Protein 3MSE (pdb70)

Sequence (168 aa):
ISPNNVLNNMKSSYMKHSNIRNIIINIMAHEELSVINNHIKYINELFYKLDTNHNGSLSHRREIYTVLASSVGIKKWDINRILQQALDINDDRGNITYTEFMAGCYRRWKNITFLKAAFNKIDKDEDGYISKSDIVSLVHDKVLDNNDIDNFFLSVHSIINKISFQEFKDYMLSTF

Radius of gyration: 22.59 Å; Cα contacts (8 Å, |Δi|>4): 128; chains: 1; bounding box: 61×28×43 Å

Foldseek 3Di:
DDVVVVVVVVLLVPDAPLLVLLVVLLVVVVVVVVVLLVVLVVVQVQLPVVPPQWHALVSQVVVCVVVDDDPVRSVVLSPQLPVVVPRIGHSVSSCVSRDDCPPPDSLVSSVCVLPVVNPQKRALVSSCVSCVVPPDDDVSSVVVQCQLVVCVSIHGSVSSVSSSVVSD

B-factor: mean 45.35, std 10.16, range [26.78, 84.87]

Nearest PDB structures (foldseek):
  3mse-assembly1_B-2  TM=1.006E+00  e=2.020E-26  Plasmodium falciparum
  3pm8-assembly1_B  TM=4.708E-01  e=1.961E-06  Plasmodium falciparum K1
  6hcs-assembly2_C  TM=4.393E-01  e=2.735E-06  Homo sapiens
  1iwq-assembly1_A  TM=4.359E-01  e=8.764E-06  Homo sapiens
  3u0k-assembly1_A  TM=4.246E-01  e=2.128E-05  Entacmaea quadricolor

Solvent-accessible surface area: 11244 Å² total; per-residue (Å²): 160,55,100,90,62,72,91,88,111,117,55,87,134,148,55,56,95,4,10,17,22,0,38,84,27,22,48,112,35,102,56,58,43,72,86,101,48,112,151,10,62,91,54,20,135,119,6,6,91,91,116,88,46,21,0,33,50,146,4,1,71,72,48,38,50,92,111,51,63,123,132,169,61,1,63,188,65,5,108,68,18,4,135,82,112,120,36,70,0,47,79,95,21,8,28,52,56,54,25,189,124,157,102,125,108,85,20,78,33,0,2,77,123,4,4,132,118,155,86,36,107,0,23,62,76,7,0,67,26,34,7,147,94,89,155,35,82,76,102,49,4,60,80,7,3,123,45,5,75,84,128,127,76,87,0,28,39,104,67,2,65,62,21,0,95,63,12,145

Structure (mmCIF, N/CA/C/O backbone):
data_3MSE
#
_entry.id   3MSE
#
_cell.length_a   101.757
_cell.length_b   101.757
_cell.length_c   44.895
_cell.angle_alpha   90.000
_cell.angle_beta   90.000
_cell.angle_gamma   120.000
#
_symmetry.space_group_name_H-M   'P 31 2 1'
#
loop_
_entity.id
_entity.type
_entity.pdbx_description
1 polymer 'Calcium-dependent protein kinase, putative'
2 non-polymer 'CALCIUM ION'
3 non-polymer 'SULFATE ION'
4 water water
#
loop_
_atom_site.group_PDB
_atom_site.id
_atom_site.type_symbol
_atom_site.label_atom_id
_atom_site.label_alt_id
_atom_site.label_comp_id
_atom_site.label_asym_id
_atom_site.label_entity_id
_atom_site.label_seq_id
_atom_site.pdbx_PDB_ins_code
_atom_site.Cartn_x
_atom_site.Cartn_y
_atom_site.Cartn_z
_atom_site.occupancy
_atom_site.B_iso_or_equiv
_atom_site.auth_seq_id
_atom_site.auth_comp_id
_atom_site.auth_asym_id
_atom_site.auth_atom_id
_atom_site.pdbx_PDB_model_num
ATOM 1 N N . ILE A 1 2 ? -23.113 -55.125 -17.063 1.00 49.21 1 ILE B N 1
ATOM 2 C CA . ILE A 1 2 ? -22.544 -53.961 -16.311 1.00 49.06 1 ILE B CA 1
ATOM 3 C C . ILE A 1 2 ? -22.699 -52.660 -17.090 1.00 48.99 1 ILE B C 1
ATOM 4 O O . ILE A 1 2 ? -22.369 -52.604 -18.274 1.00 49.17 1 ILE B O 1
ATOM 9 N N . SER A 1 3 ? -23.164 -51.611 -16.413 1.00 48.69 2 SER B N 1
ATOM 10 C CA . SER A 1 3 ? -23.372 -50.313 -17.051 1.00 48.06 2 SER B CA 1
ATOM 11 C C . SER A 1 3 ? -22.064 -49.720 -17.558 1.00 47.66 2 SER B C 1
ATOM 12 O O . SER A 1 3 ? -21.031 -49.798 -16.872 1.00 47.72 2 SER B O 1
ATOM 15 N N . PRO A 1 4 ? -22.104 -49.107 -18.759 1.00 46.59 3 PRO B N 1
ATOM 16 C CA . PRO A 1 4 ? -20.900 -48.585 -19.379 1.00 45.15 3 PRO B CA 1
ATOM 17 C C . PRO A 1 4 ? -20.186 -47.524 -18.543 1.00 43.99 3 PRO B C 1
ATOM 18 O O . PRO A 1 4 ? -18.964 -47.372 -18.652 1.00 44.37 3 PRO B O 1
ATOM 22 N N A ASN A 1 5 ? -20.935 -46.779 -17.728 0.50 43.06 4 ASN B N 1
ATOM 23 N N B ASN A 1 5 ? -20.925 -46.797 -17.724 0.50 42.97 4 ASN B N 1
ATOM 24 C CA A ASN A 1 5 ? -20.328 -45.745 -16.881 0.50 42.14 4 ASN B CA 1
ATOM 25 C CA B ASN A 1 5 ? -20.301 -45.755 -16.932 0.50 41.94 4 ASN B CA 1
ATOM 26 C C A ASN A 1 5 ? -19.401 -46.333 -15.811 0.50 40.99 4 ASN B C 1
ATOM 27 C C B ASN A 1 5 ? -19.450 -46.290 -15.760 0.50 40.89 4 ASN B C 1
ATOM 28 O O A ASN A 1 5 ? -18.348 -45.768 -15.519 0.50 40.70 4 ASN B O 1
ATOM 29 O O B ASN A 1 5 ? -18.479 -45.652 -15.363 0.50 40.65 4 ASN B O 1
ATOM 38 N N . VAL A 1 6 ? -19.785 -47.483 -15.262 1.00 39.97 5 VAL B N 1
ATOM 39 C CA . VAL A 1 6 ? -18.949 -48.192 -14.278 1.00 38.99 5 VAL B CA 1
ATOM 40 C C . VAL A 1 6 ? -17.690 -48.749 -14.957 1.00 37.97 5 VAL B C 1
ATOM 41 O O . VAL A 1 6 ? -16.576 -48.642 -14.423 1.00 37.27 5 VAL B O 1
ATOM 45 N N . LEU A 1 7 ? -17.868 -49.290 -16.163 1.00 36.58 6 LEU B N 1
ATOM 46 C CA . LEU A 1 7 ? -16.739 -49.786 -16.956 1.00 35.78 6 LEU B CA 1
ATOM 47 C C . LEU A 1 7 ? -15.751 -48.697 -17.309 1.00 35.09 6 LEU B C 1
ATOM 48 O O . LEU A 1 7 ? -14.533 -48.878 -17.158 1.00 35.41 6 LEU B O 1
ATOM 53 N N . ASN A 1 8 ? -16.274 -47.556 -17.746 1.00 34.65 7 ASN B N 1
ATOM 54 C CA . ASN A 1 8 ? -15.451 -46.393 -18.054 1.00 34.52 7 ASN B CA 1
ATOM 55 C C . ASN A 1 8 ? -14.762 -45.817 -16.808 1.00 33.76 7 ASN B C 1
ATOM 56 O O . ASN A 1 8 ? -13.642 -45.298 -16.887 1.00 33.43 7 ASN B O 1
ATOM 61 N N . ASN A 1 9 ? -15.449 -45.885 -15.669 1.00 32.91 8 ASN B N 1
ATOM 62 C CA . ASN A 1 9 ? -14.852 -45.441 -14.396 1.00 32.94 8 ASN B CA 1
ATOM 63 C C . ASN A 1 9 ? -13.634 -46.313 -14.089 1.00 31.34 8 ASN B C 1
ATOM 64 O O . ASN A 1 9 ? -12.575 -45.803 -13.817 1.00 30.67 8 ASN B O 1
ATOM 69 N N . MET A 1 10 ? -13.788 -47.626 -14.184 1.00 31.30 9 MET B N 1
ATOM 70 C CA . MET A 1 10 ? -12.655 -48.542 -13.973 1.00 32.00 9 MET B CA 1
ATOM 71 C C . MET A 1 10 ? -11.476 -48.252 -14.907 1.00 32.23 9 MET B C 1
ATOM 72 O O . MET A 1 10 ? -10.311 -48.249 -14.482 1.00 31.75 9 MET B O 1
ATOM 77 N N . LYS A 1 11 ? -11.783 -48.011 -16.183 1.00 32.61 10 LYS B N 1
ATOM 78 C CA . LYS A 1 11 ? -10.735 -47.738 -17.178 1.00 33.04 10 LYS B CA 1
ATOM 79 C C . LYS A 1 11 ? -10.006 -46.449 -16.918 1.00 32.77 10 LYS B C 1
ATOM 80 O O . LYS A 1 11 ? -8.821 -46.328 -17.220 1.00 33.74 10 LYS B O 1
ATOM 86 N N A SER A 1 12 ? -10.700 -45.462 -16.374 0.50 32.78 11 SER B N 1
ATOM 87 N N B SER A 1 12 ? -10.703 -45.466 -16.362 0.50 32.72 11 SER B N 1
ATOM 88 C CA A SER A 1 12 ? -10.018 -44.238 -15.994 0.50 33.35 11 SER B CA 1
ATOM 89 C CA B SER A 1 12 ? -10.048 -44.222 -15.978 0.50 33.21 11 SER B CA 1
ATOM 90 C C A SER A 1 12 ? -9.205 -44.441 -14.698 0.50 32.99 11 SER B C 1
ATOM 91 C C B SER A 1 12 ? -9.217 -44.431 -14.696 0.50 32.92 11 SER B C 1
ATOM 92 O O A SER A 1 12 ? -8.090 -43.940 -14.567 0.50 32.77 11 SER B O 1
ATOM 93 O O B SER A 1 12 ? -8.105 -43.922 -14.571 0.50 32.72 11 SER B O 1
ATOM 98 N N . TYR A 1 13 ? -9.763 -45.203 -13.759 1.00 32.93 12 TYR B N 1
ATOM 99 C CA . TYR A 1 13 ? -9.090 -45.487 -12.477 1.00 32.30 12 TYR B CA 1
ATOM 100 C C . TYR A 1 13 ? -7.742 -46.175 -12.691 1.00 31.97 12 TYR B C 1
ATOM 101 O O . TYR A 1 13 ? -6.741 -45.810 -12.063 1.00 31.64 12 TYR B O 1
ATOM 110 N N . MET A 1 14 ? -7.715 -47.146 -13.611 1.00 32.09 13 MET B N 1
ATOM 111 C CA . MET A 1 14 ? -6.510 -47.941 -13.884 1.00 31.54 13 MET B CA 1
ATOM 112 C C . MET A 1 14 ? -5.324 -47.099 -14.362 1.00 31.95 13 MET B C 1
ATOM 113 O O . MET A 1 14 ? -4.192 -47.533 -14.260 1.00 32.95 13 MET B O 1
ATOM 118 N N . LYS A 1 15 ? -5.583 -45.896 -14.873 1.00 31.83 14 LYS B N 1
ATOM 119 C CA . LYS A 1 15 ? -4.524 -45.050 -15.420 1.00 32.48 14 LYS B CA 1
ATOM 120 C C . LYS A 1 15 ? -3.826 -44.184 -14.365 1.00 32.44 14 LYS B C 1
ATOM 121 O O . LYS A 1 15 ? -2.798 -43.586 -14.635 1.00 32.25 14 LYS B O 1
ATOM 127 N N . HIS A 1 16 ? -4.375 -44.121 -13.157 1.00 32.68 15 HIS B N 1
ATOM 128 C CA . HIS A 1 16 ? -3.799 -43.247 -12.151 1.00 33.40 15 HIS B CA 1
ATOM 129 C C . HIS A 1 16 ? -2.812 -43.973 -11.238 1.00 33.74 15 HIS B C 1
ATOM 130 O O . HIS A 1 16 ? -2.727 -45.215 -11.258 1.00 34.20 15 HIS B O 1
ATOM 137 N N . SER A 1 17 ? -2.041 -43.208 -10.474 1.00 33.75 16 SER B N 1
ATOM 138 C CA . SER A 1 17 ? -1.017 -43.780 -9.601 1.00 33.79 16 SER B CA 1
ATOM 139 C C . SER A 1 17 ? -1.628 -44.499 -8.404 1.00 33.91 16 SER B C 1
ATOM 140 O O . SER A 1 17 ? -2.786 -44.266 -8.045 1.00 32.91 16 SER B O 1
ATOM 143 N N . ASN A 1 18 ? -0.841 -45.374 -7.789 1.00 34.12 17 ASN B N 1
ATOM 144 C CA . ASN A 1 18 ? -1.279 -46.056 -6.604 1.00 34.87 17 ASN B CA 1
ATOM 145 C C . ASN A 1 18 ? -1.606 -45.077 -5.476 1.00 34.25 17 ASN B C 1
ATOM 146 O O . ASN A 1 18 ? -2.627 -45.224 -4.810 1.00 34.03 17 ASN B O 1
ATOM 151 N N . ILE A 1 19 ? -0.788 -44.037 -5.329 1.00 33.72 18 ILE B N 1
ATOM 152 C CA . ILE A 1 19 ? -1.020 -43.006 -4.294 1.00 33.64 18 ILE B CA 1
ATOM 153 C C . ILE A 1 19 ? -2.306 -42.196 -4.512 1.00 33.44 18 ILE B C 1
ATOM 154 O O . ILE A 1 19 ? -3.080 -41.968 -3.565 1.00 33.51 18 ILE B O 1
ATOM 159 N N . ARG A 1 20 ? -2.559 -41.784 -5.753 1.00 33.07 19 ARG B N 1
ATOM 160 C CA . ARG A 1 20 ? -3.845 -41.148 -6.098 1.00 32.28 19 ARG B CA 1
ATOM 161 C C . ARG A 1 20 ? -5.002 -42.040 -5.691 1.00 31.02 19 ARG B C 1
ATOM 162 O O . ARG A 1 20 ? -5.976 -41.588 -5.082 1.00 31.40 19 ARG B O 1
ATOM 170 N N . ASN A 1 21 ? -4.896 -43.316 -6.030 1.00 30.23 20 ASN B N 1
ATOM 171 C CA . ASN A 1 21 ? -5.981 -44.237 -5.762 1.00 30.53 20 ASN B CA 1
ATOM 172 C C . ASN A 1 21 ? -6.106 -44.589 -4.268 1.00 30.83 20 ASN B C 1
ATOM 173 O O . ASN A 1 21 ? -7.194 -44.835 -3.787 1.00 31.51 20 ASN B O 1
ATOM 178 N N . ILE A 1 22 ? -4.996 -44.588 -3.549 1.00 31.34 21 ILE B N 1
ATOM 179 C CA . ILE A 1 22 ? -5.045 -44.739 -2.084 1.00 32.26 21 ILE B CA 1
ATOM 180 C C . ILE A 1 22 ? -5.870 -43.605 -1.469 1.00 32.63 21 ILE B C 1
ATOM 181 O O . ILE A 1 22 ? -6.770 -43.847 -0.651 1.00 33.25 21 ILE B O 1
ATOM 186 N N . ILE A 1 23 ? -5.588 -42.385 -1.918 1.00 32.81 22 ILE B N 1
ATOM 187 C CA . ILE A 1 23 ? -6.350 -41.196 -1.558 1.00 33.35 22 ILE B CA 1
ATOM 188 C C . ILE A 1 23 ? -7.825 -41.336 -1.931 1.00 33.60 22 ILE B C 1
ATOM 189 O O . ILE A 1 23 ? -8.711 -40.987 -1.134 1.00 34.12 22 ILE B O 1
ATOM 194 N N . ILE A 1 24 ? -8.105 -41.860 -3.131 1.00 32.97 23 ILE B N 1
ATOM 195 C CA . ILE A 1 24 ? -9.490 -42.157 -3.518 1.00 31.51 23 ILE B CA 1
ATOM 196 C C . ILE A 1 24 ? -10.140 -43.142 -2.531 1.00 31.39 23 ILE B C 1
ATOM 197 O O . ILE A 1 24 ? -11.310 -42.984 -2.190 1.00 31.07 23 ILE B O 1
ATOM 202 N N . ASN A 1 25 ? -9.400 -44.164 -2.096 1.00 31.15 24 ASN B N 1
ATOM 203 C CA . ASN A 1 25 ? -9.939 -45.136 -1.105 1.00 32.08 24 ASN B CA 1
ATOM 204 C C . ASN A 1 25 ? -10.356 -44.530 0.257 1.00 32.52 24 ASN B C 1
ATOM 205 O O . ASN A 1 25 ? -11.336 -44.976 0.859 1.00 32.35 24 ASN B O 1
ATOM 210 N N . ILE A 1 26 ? -9.625 -43.509 0.697 1.00 33.69 25 ILE B N 1
ATOM 211 C CA . ILE A 1 26 ? -9.994 -42.731 1.892 1.00 36.42 25 ILE B CA 1
ATOM 212 C C . ILE A 1 26 ? -11.376 -42.105 1.718 1.00 37.48 25 ILE B C 1
ATOM 213 O O . ILE A 1 26 ? -12.258 -42.248 2.578 1.00 38.12 25 ILE B O 1
ATOM 218 N N . MET A 1 27 ? -11.573 -41.436 0.586 1.00 38.67 26 MET B N 1
ATOM 219 C CA . MET A 1 27 ? -12.880 -40.875 0.253 1.00 39.34 26 MET B CA 1
ATOM 220 C C . MET A 1 27 ? -13.947 -41.950 0.089 1.00 39.87 26 MET B C 1
ATOM 221 O O . MET A 1 27 ? -15.109 -41.754 0.474 1.00 39.64 26 MET B O 1
ATOM 226 N N . ALA A 1 28 ? -13.552 -43.092 -0.472 1.00 40.32 27 ALA B N 1
ATOM 227 C CA . ALA A 1 28 ? -14.473 -44.206 -0.671 1.00 41.23 27 ALA B CA 1
ATOM 228 C C . ALA A 1 28 ? -14.975 -44.748 0.659 1.00 42.31 27 ALA B C 1
ATOM 229 O O . ALA A 1 28 ? -16.138 -45.154 0.776 1.00 41.82 27 ALA B O 1
ATOM 231 N N . HIS A 1 29 ? -14.088 -44.781 1.650 1.00 44.05 28 HIS B N 1
ATOM 232 C CA . HIS A 1 29 ? -14.503 -45.174 2.987 1.00 46.01 28 HIS B CA 1
ATOM 233 C C . HIS A 1 29 ? -15.579 -44.230 3.549 1.00 46.51 28 HIS B C 1
ATOM 234 O O . HIS A 1 29 ? -16.553 -44.693 4.141 1.00 46.40 28 HIS B O 1
ATOM 241 N N A GLU A 1 30 ? -15.390 -42.930 3.332 0.50 47.11 29 GLU B N 1
ATOM 242 N N B GLU A 1 30 ? -15.407 -42.921 3.360 0.50 47.09 29 GLU B N 1
ATOM 243 C CA A GLU A 1 30 ? -16.341 -41.903 3.747 0.50 48.09 29 GLU B CA 1
ATOM 244 C CA B GLU A 1 30 ? -16.422 -41.964 3.802 0.50 48.03 29 GLU B CA 1
ATOM 245 C C A GLU A 1 30 ? -17.713 -42.008 3.057 0.50 48.58 29 GLU B C 1
ATOM 246 C C B GLU A 1 30 ? -17.768 -42.244 3.136 0.50 48.55 29 GLU B C 1
ATOM 247 O O A GLU A 1 30 ? -18.721 -41.602 3.634 0.50 48.71 29 GLU B O 1
ATOM 248 O O B GLU A 1 30 ? -18.811 -42.201 3.799 0.50 48.62 29 GLU B O 1
ATOM 259 N N . LEU A 1 31 ? -17.743 -42.551 1.838 1.00 48.74 30 LEU B N 1
ATOM 260 C CA . LEU A 1 31 ? -18.991 -42.814 1.098 1.00 49.27 30 LEU B CA 1
ATOM 261 C C . LEU A 1 31 ? -19.707 -44.032 1.657 1.00 49.41 30 LEU B C 1
ATOM 262 O O . LEU A 1 31 ? -20.937 -44.082 1.721 1.00 49.60 30 LEU B O 1
ATOM 267 N N . SER A 1 32 ? -18.917 -45.024 2.035 1.00 49.07 31 SER B N 1
ATOM 268 C CA . SER A 1 32 ? -19.425 -46.205 2.683 1.00 49.28 31 SER B CA 1
ATOM 269 C C . SER A 1 32 ? -20.126 -45.846 4.008 1.00 48.85 31 SER B C 1
ATOM 270 O O . SER A 1 32 ? -21.195 -46.370 4.311 1.00 48.79 31 SER B O 1
ATOM 273 N N . VAL A 1 33 ? -19.515 -44.950 4.780 1.00 48.83 32 VAL B N 1
ATOM 274 C CA . VAL A 1 33 ? -20.042 -44.547 6.091 1.00 48.88 32 VAL B CA 1
ATOM 275 C C . VAL A 1 33 ? -21.376 -43.851 5.880 1.00 48.80 32 VAL B C 1
ATOM 276 O O . VAL A 1 33 ? -22.386 -44.251 6.445 1.00 48.69 32 VAL B O 1
ATOM 280 N N . ILE A 1 34 ? -21.367 -42.837 5.019 1.00 49.20 33 ILE B N 1
ATOM 281 C CA . ILE A 1 34 ? -22.564 -42.120 4.614 1.00 49.29 33 ILE B CA 1
ATOM 282 C C . ILE A 1 34 ? -23.667 -43.071 4.160 1.00 49.67 33 ILE B C 1
ATOM 283 O O . ILE A 1 34 ? -24.808 -42.976 4.625 1.00 49.94 33 ILE B O 1
ATOM 288 N N . ASN A 1 35 ? -23.312 -44.000 3.277 1.00 49.61 34 ASN B N 1
ATOM 289 C CA . ASN A 1 35 ? -24.243 -44.969 2.708 1.00 49.80 34 ASN B CA 1
ATOM 290 C C . ASN A 1 35 ? -24.825 -45.936 3.745 1.00 49.74 34 ASN B C 1
ATOM 291 O O . ASN A 1 35 ? -25.934 -46.441 3.574 1.00 49.28 34 ASN B O 1
ATOM 296 N N . ASN A 1 36 ? -24.064 -46.217 4.801 1.00 49.86 35 ASN B N 1
ATOM 297 C CA . ASN A 1 36 ? -24.578 -47.040 5.901 1.00 50.33 35 ASN B CA 1
ATOM 298 C C . ASN A 1 36 ? -25.688 -46.318 6.656 1.00 49.97 35 ASN B C 1
ATOM 299 O O . ASN A 1 36 ? -26.728 -46.917 6.930 1.00 50.09 35 ASN B O 1
ATOM 304 N N . HIS A 1 37 ? -25.461 -45.039 6.970 1.00 49.68 36 HIS B N 1
ATOM 305 C CA . HIS A 1 37 ? -26.490 -44.177 7.582 1.00 49.71 36 HIS B CA 1
ATOM 306 C C . HIS A 1 37 ? -27.749 -44.160 6.716 1.00 49.16 36 HIS B C 1
ATOM 307 O O . HIS A 1 37 ? -28.852 -44.393 7.215 1.00 48.73 36 HIS B O 1
ATOM 314 N N . ILE A 1 38 ? -27.579 -43.919 5.413 1.00 48.77 37 ILE B N 1
ATOM 315 C CA . ILE A 1 38 ? -28.711 -43.898 4.490 1.00 48.39 37 ILE B CA 1
ATOM 316 C C . ILE A 1 38 ? -29.439 -45.241 4.435 1.00 48.67 37 ILE B C 1
ATOM 317 O O . ILE A 1 38 ? -30.671 -45.282 4.337 1.00 49.04 37 ILE B O 1
ATOM 322 N N . LYS A 1 39 ? -28.687 -46.334 4.507 1.00 48.71 38 LYS B N 1
ATOM 323 C CA . LYS A 1 39 ? -29.279 -47.667 4.522 1.00 49.13 38 LYS B CA 1
ATOM 324 C C . LYS A 1 39 ? -30.202 -47.843 5.743 1.00 48.48 38 LYS B C 1
ATOM 325 O O . LYS A 1 39 ? -31.317 -48.354 5.610 1.00 48.08 38 LYS B O 1
ATOM 331 N N . TYR A 1 40 ? -29.737 -47.412 6.919 1.00 47.79 39 TYR B N 1
ATOM 332 C CA . TYR A 1 40 ? -30.569 -47.466 8.127 1.00 47.09 39 TYR B CA 1
ATOM 333 C C . TYR A 1 40 ? -31.864 -46.677 7.911 1.00 46.32 39 TYR B C 1
ATOM 334 O O . TYR A 1 40 ? -32.959 -47.202 8.129 1.00 46.35 39 TYR B O 1
ATOM 343 N N . ILE A 1 41 ? -31.733 -45.439 7.441 1.00 45.42 40 ILE B N 1
ATOM 344 C CA . ILE A 1 41 ? -32.898 -44.605 7.138 1.00 44.72 40 ILE B CA 1
ATOM 345 C C . ILE A 1 41 ? -33.813 -45.301 6.129 1.00 45.23 40 ILE B C 1
ATOM 346 O O . ILE A 1 41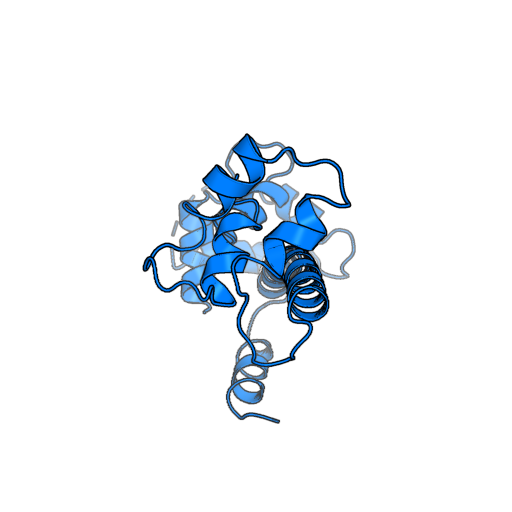 ? -35.043 -45.232 6.243 1.00 44.96 40 ILE B O 1
ATOM 351 N N . ASN A 1 42 ? -33.208 -46.006 5.172 1.00 46.13 41 ASN B N 1
ATOM 352 C CA . ASN A 1 42 ? -33.952 -46.764 4.156 1.00 46.75 41 ASN B CA 1
ATOM 353 C C . ASN A 1 42 ? -34.775 -47.879 4.775 1.00 46.40 41 ASN B C 1
ATOM 354 O O . ASN A 1 42 ? -35.925 -48.099 4.397 1.00 46.28 41 ASN B O 1
ATOM 359 N N . GLU A 1 43 ? -34.167 -48.593 5.714 1.00 46.40 42 GLU B N 1
ATOM 360 C CA . GLU A 1 43 ? -34.849 -49.675 6.404 1.00 46.59 42 GLU B CA 1
ATOM 361 C C . GLU A 1 43 ? -35.931 -49.135 7.337 1.00 46.13 42 GLU B C 1
ATOM 362 O O . GLU A 1 43 ? -36.997 -49.733 7.474 1.00 46.13 42 GLU B O 1
ATOM 368 N N . LEU A 1 44 ? -35.657 -47.986 7.949 1.00 45.63 43 LEU B N 1
ATOM 369 C CA . LEU A 1 44 ? -36.640 -47.319 8.788 1.00 44.99 43 LEU B CA 1
ATOM 370 C C . LEU A 1 44 ? -37.859 -46.923 7.969 1.00 44.27 43 LEU B C 1
ATOM 371 O O . LEU A 1 44 ? -38.994 -47.218 8.346 1.00 43.67 43 LEU B O 1
ATOM 376 N N . PHE A 1 45 ? -37.615 -46.284 6.829 1.00 43.91 44 PHE B N 1
ATOM 377 C CA . PHE A 1 45 ? -38.686 -45.877 5.920 1.00 44.11 44 PHE B CA 1
ATOM 378 C C . PHE A 1 45 ? -39.573 -47.064 5.520 1.00 44.76 44 PHE B C 1
ATOM 379 O O . PHE A 1 45 ? -40.791 -46.949 5.499 1.00 44.63 44 PHE B O 1
ATOM 387 N N . TYR A 1 46 ? -38.943 -48.196 5.209 1.00 45.77 45 TYR B N 1
ATOM 388 C CA . TYR A 1 46 ? -39.644 -49.404 4.793 1.00 47.11 45 TYR B CA 1
ATOM 389 C C . TYR A 1 46 ? -40.572 -49.916 5.903 1.00 46.67 45 TYR B C 1
ATOM 390 O O . TYR A 1 46 ? -41.701 -50.313 5.628 1.00 46.63 45 TYR B O 1
ATOM 399 N N . LYS A 1 47 ? -40.101 -49.895 7.148 1.00 46.62 46 LYS B N 1
ATOM 400 C CA . LYS A 1 47 ? -40.935 -50.313 8.284 1.00 46.32 46 LYS B CA 1
ATOM 401 C C . LYS A 1 47 ? -42.103 -49.367 8.545 1.00 45.40 46 LYS B C 1
ATOM 402 O O . LYS A 1 47 ? -43.203 -49.824 8.843 1.00 45.19 46 LYS B O 1
ATOM 408 N N . LEU A 1 48 ? -41.895 -48.058 8.389 1.00 44.24 47 LEU B N 1
ATOM 409 C CA . LEU A 1 48 ? -42.990 -47.108 8.633 1.00 43.48 47 LEU B CA 1
ATOM 410 C C . LEU A 1 48 ? -44.087 -47.172 7.584 1.00 43.25 47 LEU B C 1
ATOM 411 O O . LEU A 1 48 ? -45.262 -46.938 7.879 1.00 42.06 47 LEU B O 1
ATOM 416 N N . ASP A 1 49 ? -43.684 -47.486 6.358 1.00 43.41 48 ASP B N 1
ATOM 417 C CA . ASP A 1 49 ? -44.570 -47.501 5.209 1.00 43.74 48 ASP B CA 1
ATOM 418 C C . ASP A 1 49 ? -45.357 -48.813 5.195 1.00 44.51 48 ASP B C 1
ATOM 419 O O . ASP A 1 49 ? -45.094 -49.704 4.371 1.00 44.69 48 ASP B O 1
ATOM 424 N N . THR A 1 50 ? -46.330 -48.918 6.099 1.00 44.78 49 THR B N 1
ATOM 425 C CA . THR A 1 50 ? -47.041 -50.182 6.328 1.00 45.74 49 THR B CA 1
ATOM 426 C C . THR A 1 50 ? -47.996 -50.572 5.195 1.00 46.47 49 THR B C 1
ATOM 427 O O . THR A 1 50 ? -48.417 -51.717 5.122 1.00 47.09 49 THR B O 1
ATOM 431 N N . ASN A 1 51 ? -48.335 -49.626 4.324 1.00 47.28 50 ASN B N 1
ATOM 432 C CA . ASN A 1 51 ? -49.117 -49.949 3.134 1.00 47.81 50 ASN B CA 1
ATOM 433 C C . ASN A 1 51 ? -48.237 -50.057 1.891 1.00 48.25 50 ASN B C 1
ATOM 434 O O . ASN A 1 51 ? -48.724 -50.253 0.783 1.00 49.00 50 ASN B O 1
ATOM 439 N N . HIS A 1 5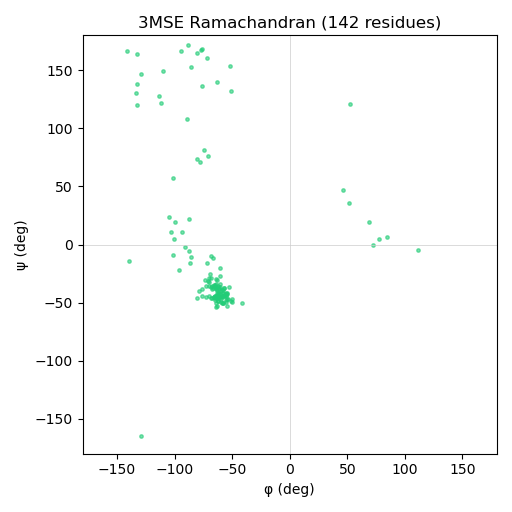2 ? -46.931 -49.937 2.090 1.00 48.49 51 HIS B N 1
ATOM 440 C CA . HIS A 1 52 ? -45.958 -50.084 0.998 1.00 48.86 51 HIS B CA 1
ATOM 441 C C . HIS A 1 52 ? -46.341 -49.304 -0.280 1.00 48.02 51 HIS B C 1
ATOM 442 O O . HIS A 1 52 ? -46.287 -49.846 -1.390 1.00 48.40 51 HIS B O 1
ATOM 449 N N . ASN A 1 53 ? -46.735 -48.041 -0.108 1.00 46.36 52 ASN B N 1
ATOM 450 C CA . ASN A 1 53 ? -47.036 -47.137 -1.228 1.00 44.61 52 ASN B CA 1
ATOM 451 C C . ASN A 1 53 ? -45.895 -46.123 -1.469 1.00 43.80 52 ASN B C 1
ATOM 452 O O . ASN A 1 53 ? -46.060 -45.151 -2.202 1.00 43.70 52 ASN B O 1
ATOM 457 N N . GLY A 1 54 ? -44.754 -46.332 -0.816 1.00 42.47 53 GLY B N 1
ATOM 458 C CA . GLY A 1 54 ? -43.568 -45.540 -1.102 1.00 41.73 53 GLY B CA 1
ATOM 459 C C . GLY A 1 54 ? -43.558 -44.139 -0.512 1.00 41.50 53 GLY B C 1
ATOM 460 O O . GLY A 1 54 ? -42.647 -43.360 -0.778 1.00 41.40 53 GLY B O 1
ATOM 461 N N . SER A 1 55 ? -44.571 -43.810 0.288 1.00 40.55 54 SER B N 1
ATOM 462 C CA . SER A 1 55 ? -44.567 -42.556 1.022 1.00 39.75 54 SER B CA 1
ATOM 463 C C . SER A 1 55 ? -45.161 -42.744 2.434 1.00 39.06 54 SER B C 1
ATOM 464 O O . SER A 1 55 ? -45.791 -43.774 2.724 1.00 39.36 54 SER B O 1
ATOM 467 N N . LEU A 1 56 ? -44.954 -41.753 3.297 1.00 37.84 55 LEU B N 1
ATOM 468 C CA . LEU A 1 56 ? -45.359 -41.851 4.710 1.00 37.07 55 LEU B CA 1
ATOM 469 C C . LEU A 1 56 ? -46.485 -40.910 5.060 1.00 35.44 55 LEU B C 1
ATOM 470 O O . LEU A 1 56 ? -46.352 -39.701 4.910 1.00 35.95 55 LEU B O 1
ATOM 475 N N . SER A 1 57 ? -47.600 -41.453 5.539 1.00 34.59 56 SER B N 1
ATOM 476 C CA . SER A 1 57 ? -48.665 -40.594 6.044 1.00 34.16 56 SER B CA 1
ATOM 477 C C . SER A 1 57 ? -48.296 -40.061 7.441 1.00 33.61 56 SER B C 1
ATOM 478 O O . SER A 1 57 ? -47.358 -40.556 8.060 1.00 33.47 56 SER B O 1
ATOM 481 N N . HIS A 1 58 ? -49.035 -39.067 7.929 1.00 33.48 57 HIS B N 1
ATOM 482 C CA . HIS A 1 58 ? -48.834 -38.589 9.307 1.00 33.97 57 HIS B CA 1
ATOM 483 C C . HIS A 1 58 ? -49.026 -39.723 10.320 1.00 34.05 57 HIS B C 1
ATOM 484 O O . HIS A 1 58 ? -48.189 -39.915 11.214 1.00 34.16 57 HIS B O 1
ATOM 491 N N A ARG A 1 59 ? -50.106 -40.481 10.163 0.50 34.16 58 ARG B N 1
ATOM 492 N N B ARG A 1 59 ? -50.102 -40.487 10.140 0.50 34.41 58 ARG B N 1
ATOM 493 C CA A ARG A 1 59 ? -50.402 -41.608 11.055 0.50 34.20 58 ARG B CA 1
ATOM 494 C CA B ARG A 1 59 ? -50.457 -41.617 11.015 0.50 34.71 58 ARG B CA 1
ATOM 495 C C A ARG A 1 59 ? -49.296 -42.660 11.083 0.50 34.23 58 ARG B C 1
ATOM 496 C C B ARG A 1 59 ? -49.379 -42.713 11.063 0.50 34.52 58 ARG B C 1
ATOM 497 O O A ARG A 1 59 ? -48.901 -43.118 12.158 0.50 34.00 58 ARG B O 1
ATOM 498 O O B ARG A 1 59 ? -49.082 -43.244 12.137 0.50 34.29 58 ARG B O 1
ATOM 513 N N . GLU A 1 60 ? -48.796 -43.047 9.907 1.00 34.39 59 GLU B N 1
ATOM 514 C CA . GLU A 1 60 ? -47.714 -44.052 9.834 1.00 33.76 59 GLU B CA 1
ATOM 515 C C . GLU A 1 60 ? -46.497 -43.673 10.686 1.00 33.17 59 GLU B C 1
ATOM 516 O O . GLU A 1 60 ? -45.891 -44.534 11.337 1.00 32.84 59 GLU B O 1
ATOM 522 N N . ILE A 1 61 ? -46.125 -42.397 10.648 1.00 31.74 60 ILE B N 1
ATOM 523 C CA . ILE A 1 61 ? -45.000 -41.904 11.436 1.00 31.66 60 ILE B CA 1
ATOM 524 C C . ILE A 1 61 ? -45.441 -41.761 12.916 1.00 31.84 60 ILE B C 1
ATOM 525 O O . ILE A 1 61 ? -44.713 -42.143 13.831 1.00 31.59 60 ILE B O 1
ATOM 530 N N . TYR A 1 62 ? -46.625 -41.200 13.115 1.00 32.65 61 TYR B N 1
ATOM 531 C CA . TYR A 1 62 ? -47.152 -40.912 14.445 1.00 34.15 61 TYR B CA 1
ATOM 532 C C . TYR A 1 62 ? -47.146 -42.163 15.322 1.00 34.44 61 TYR B C 1
ATOM 533 O O . TYR A 1 62 ? -46.614 -42.152 16.438 1.00 33.73 61 TYR B O 1
ATOM 542 N N . THR A 1 63 ? -47.735 -43.237 14.812 1.00 35.21 62 THR B N 1
ATOM 543 C CA . THR A 1 63 ? -47.924 -44.435 15.627 1.00 36.50 62 THR B CA 1
ATOM 544 C C . THR A 1 63 ? -46.578 -45.031 16.040 1.00 36.42 62 THR B C 1
ATOM 545 O O . THR A 1 63 ? -46.461 -45.627 17.114 1.00 36.81 62 THR B O 1
ATOM 549 N N . VAL A 1 64 ? -45.557 -44.865 15.199 1.00 35.42 63 VAL B N 1
ATOM 550 C CA . VAL A 1 64 ? -44.259 -45.408 15.546 1.00 34.50 63 VAL B CA 1
ATOM 551 C C . VAL A 1 64 ? -43.514 -44.496 16.525 1.00 33.74 63 VAL B C 1
ATOM 552 O O . VAL A 1 64 ? -42.943 -44.984 17.499 1.00 33.21 63 VAL B O 1
ATOM 556 N N . LEU A 1 65 ? -43.495 -43.188 16.270 1.00 32.68 64 LEU B N 1
ATOM 557 C CA . LEU A 1 65 ? -42.823 -42.260 17.200 1.00 32.69 64 LEU B CA 1
ATOM 558 C C . LEU A 1 65 ? -43.457 -42.363 18.617 1.00 33.17 64 LEU B C 1
ATOM 559 O O . LEU A 1 65 ? -42.752 -42.343 19.630 1.00 32.74 64 LEU B O 1
ATOM 564 N N . ALA A 1 66 ? -44.778 -42.510 18.659 1.00 33.33 65 ALA B N 1
ATOM 565 C CA . ALA A 1 66 ? -45.519 -42.683 19.920 1.00 34.54 65 ALA B CA 1
ATOM 566 C C . ALA A 1 66 ? -45.058 -43.923 20.693 1.00 34.78 65 ALA B C 1
ATOM 567 O O . ALA A 1 66 ? -44.868 -43.853 21.908 1.00 35.60 65 ALA B O 1
ATOM 569 N N A SER A 1 67 ? -44.850 -45.027 19.976 0.50 34.88 66 SER B N 1
ATOM 570 N N B SER A 1 67 ? -44.867 -45.039 19.993 0.50 34.70 66 SER B N 1
ATOM 571 C CA A SER A 1 67 ? -44.469 -46.304 20.585 0.50 35.13 66 SER B CA 1
ATOM 572 C CA B SER A 1 67 ? -44.468 -46.292 20.640 0.50 34.73 66 SER B CA 1
ATOM 573 C C A SER A 1 67 ? -43.018 -46.338 21.061 0.50 35.24 66 SER B C 1
ATOM 574 C C B SER A 1 67 ? -43.050 -46.255 21.197 0.50 35.02 66 SER B C 1
ATOM 575 O O A SER A 1 67 ? -42.601 -47.291 21.717 0.50 35.36 66 SER B O 1
ATOM 576 O O B SER A 1 67 ? -42.693 -47.064 22.047 0.50 35.14 66 SER B O 1
ATOM 581 N N . VAL A 1 68 ? -42.256 -45.303 20.726 1.00 35.01 67 VAL B N 1
ATOM 582 C CA . VAL A 1 68 ? -40.845 -45.254 21.056 1.00 35.57 67 VAL B CA 1
ATOM 583 C C . VAL A 1 68 ? -40.506 -44.135 22.058 1.00 35.64 67 VAL B C 1
ATOM 584 O O . VAL A 1 68 ? -39.342 -43.956 22.421 1.00 36.56 67 VAL B O 1
ATOM 588 N N . GLY A 1 69 ? -41.511 -43.381 22.509 1.00 34.91 68 GLY B N 1
ATOM 589 C CA . GLY A 1 69 ? -41.297 -42.429 23.600 1.00 33.47 68 GLY B CA 1
ATOM 590 C C . GLY A 1 69 ? -41.388 -40.970 23.232 1.00 33.57 68 GLY B C 1
ATOM 591 O O . GLY A 1 69 ? -41.283 -40.117 24.093 1.00 33.56 68 GLY B O 1
ATOM 592 N N . ILE A 1 70 ? -41.563 -40.649 21.952 1.00 32.61 69 ILE B N 1
ATOM 593 C CA . ILE A 1 70 ? -41.696 -39.239 21.587 1.00 31.91 69 ILE B CA 1
ATOM 594 C C . ILE A 1 70 ? -43.100 -38.780 21.977 1.00 31.53 69 ILE B C 1
ATOM 595 O O . ILE A 1 70 ? -44.066 -39.486 21.725 1.00 31.37 69 ILE B O 1
ATOM 600 N N . LYS A 1 71 ? -43.209 -37.601 22.579 1.00 31.67 70 LYS B N 1
ATOM 601 C CA . LYS A 1 71 ? -44.499 -37.110 23.059 1.00 32.49 70 LYS B CA 1
ATOM 602 C C . LYS A 1 71 ? -45.270 -36.383 21.951 1.00 33.06 70 LYS B C 1
ATOM 603 O O . LYS A 1 71 ? -44.672 -35.812 21.027 1.00 32.51 70 LYS B O 1
ATOM 609 N N . LYS A 1 72 ? -46.593 -36.401 22.078 1.00 33.03 71 LYS B N 1
ATOM 610 C CA . LYS A 1 72 ? -47.514 -35.805 21.125 1.00 33.82 71 LYS B CA 1
ATOM 611 C C . LYS A 1 72 ? -47.055 -34.441 20.597 1.00 33.88 71 LYS B C 1
ATOM 612 O O . LYS A 1 72 ? -47.045 -34.228 19.390 1.00 34.17 71 LYS B O 1
ATOM 618 N N . TRP A 1 73 ? -46.684 -33.530 21.494 1.00 33.61 72 TRP B N 1
ATOM 619 C CA . TRP A 1 73 ? -46.288 -32.180 21.091 1.00 33.90 72 TRP B CA 1
ATOM 620 C C . TRP A 1 73 ? -45.017 -32.190 20.250 1.00 33.59 72 TRP B C 1
ATOM 621 O O . TRP A 1 73 ? -44.889 -31.398 19.333 1.00 34.56 72 TRP B O 1
ATOM 632 N N . ASP A 1 74 ? -44.098 -33.101 20.539 1.00 32.99 73 ASP B N 1
ATOM 633 C CA . ASP A 1 74 ? -42.925 -33.230 19.695 1.00 32.85 73 ASP B CA 1
ATOM 634 C C . ASP A 1 74 ? -43.257 -33.885 18.342 1.00 32.19 73 ASP B C 1
ATOM 635 O O . ASP A 1 74 ? -42.804 -33.410 17.289 1.00 31.14 73 ASP B O 1
ATOM 640 N N . ILE A 1 75 ? -44.041 -34.961 18.380 1.00 31.20 74 ILE B N 1
ATOM 641 C CA . ILE A 1 75 ? -44.396 -35.694 17.163 1.00 30.78 74 ILE B CA 1
ATOM 642 C C . ILE A 1 75 ? -45.029 -34.713 16.163 1.00 31.41 74 ILE B C 1
ATOM 643 O O . ILE A 1 75 ? -44.647 -34.685 14.996 1.00 30.57 74 ILE B O 1
ATOM 648 N N . ASN A 1 76 ? -45.975 -33.903 16.635 1.00 31.66 75 ASN B N 1
ATOM 649 C CA . ASN A 1 76 ? -46.627 -32.921 15.765 1.00 32.54 75 ASN B CA 1
ATOM 650 C C . ASN A 1 76 ? -45.690 -31.864 15.173 1.00 32.83 75 ASN B C 1
ATOM 651 O O . ASN A 1 76 ? -45.852 -31.489 13.992 1.00 32.88 75 ASN B O 1
ATOM 656 N N . ARG A 1 77 ? -44.715 -31.388 15.958 1.00 31.54 76 ARG B N 1
ATOM 657 C CA . ARG A 1 77 ? -43.719 -30.470 15.400 1.00 31.91 76 ARG B CA 1
ATOM 658 C C . ARG A 1 77 ? -42.825 -31.149 14.362 1.00 31.92 76 ARG B C 1
ATOM 659 O O . ARG A 1 77 ? -42.458 -30.512 13.381 1.00 31.47 76 ARG B O 1
ATOM 667 N N . ILE A 1 78 ? -42.479 -32.419 14.601 1.00 31.15 77 ILE B N 1
ATOM 668 C CA . ILE A 1 78 ? -41.688 -33.210 13.662 1.00 31.46 77 ILE B CA 1
ATOM 669 C C . ILE A 1 78 ? -42.481 -33.396 12.350 1.00 32.27 77 ILE B C 1
ATOM 670 O O . ILE A 1 78 ? -41.960 -33.178 11.258 1.00 32.72 77 ILE B O 1
ATOM 675 N N . LEU A 1 79 ? -43.750 -33.736 12.483 1.00 32.21 78 LEU B N 1
ATOM 676 C CA . LEU A 1 79 ? -44.616 -33.936 11.342 1.00 32.92 78 LEU B CA 1
ATOM 677 C C . LEU A 1 79 ? -44.719 -32.696 10.459 1.00 33.74 78 LEU B C 1
ATOM 678 O O . LEU A 1 79 ? -44.559 -32.807 9.248 1.00 34.39 78 LEU B O 1
ATOM 683 N N A GLN A 1 80 ? -44.924 -31.524 11.055 0.50 33.56 79 GLN B N 1
ATOM 684 N N B GLN A 1 80 ? -45.013 -31.549 11.069 0.50 33.78 79 GLN B N 1
ATOM 685 C CA A GLN A 1 80 ? -45.019 -30.284 10.282 0.50 34.11 79 GLN B CA 1
ATOM 686 C CA B GLN A 1 80 ? -44.973 -30.261 10.392 0.50 34.53 79 GLN B CA 1
ATOM 687 C C A GLN A 1 80 ? -43.684 -29.760 9.717 0.50 34.43 79 GLN B C 1
ATOM 688 C C B GLN A 1 80 ? -43.686 -30.110 9.586 0.50 34.80 79 GLN B C 1
ATOM 689 O O A GLN A 1 80 ? -43.687 -28.976 8.757 0.50 33.92 79 GLN B O 1
ATOM 690 O O B GLN A 1 80 ? -43.716 -29.933 8.352 0.50 34.63 79 GLN B O 1
ATOM 701 N N . ALA A 1 81 ? -42.562 -30.189 10.299 1.00 34.24 80 ALA B N 1
ATOM 702 C CA . ALA A 1 81 ? -41.234 -29.930 9.727 1.00 34.72 80 ALA B CA 1
ATOM 703 C C . ALA A 1 81 ? -40.913 -30.856 8.533 1.00 35.24 80 ALA B C 1
ATOM 704 O O . ALA A 1 81 ? -40.370 -30.409 7.506 1.00 35.15 80 ALA B O 1
ATOM 706 N N . LEU A 1 82 ? -41.238 -32.136 8.689 1.00 35.28 81 LEU B N 1
ATOM 707 C CA . LEU A 1 82 ? -41.048 -33.130 7.649 1.00 36.58 81 LEU B CA 1
ATOM 708 C C . LEU A 1 82 ? -41.927 -32.852 6.420 1.00 37.58 81 LEU B C 1
ATOM 709 O O . LEU A 1 82 ? -41.435 -32.915 5.294 1.00 38.07 81 LEU B O 1
ATOM 714 N N . ASP A 1 83 ? -43.203 -32.549 6.657 1.00 38.74 82 ASP B N 1
ATOM 715 C CA . ASP A 1 83 ? -44.190 -32.327 5.587 1.00 40.44 82 ASP B CA 1
ATOM 716 C C . ASP A 1 83 ? -43.981 -30.928 5.009 1.00 41.13 82 ASP B C 1
ATOM 717 O O . ASP A 1 83 ? -44.781 -30.003 5.203 1.00 40.55 82 ASP B O 1
ATOM 722 N N . ILE A 1 84 ? -42.878 -30.800 4.287 1.00 42.39 83 ILE B N 1
ATOM 723 C CA . ILE A 1 84 ? -42.401 -29.511 3.832 1.00 44.73 83 ILE B CA 1
ATOM 724 C C . ILE A 1 84 ? -43.321 -28.902 2.769 1.00 46.21 83 ILE B C 1
ATOM 725 O O . ILE A 1 84 ? -43.414 -27.674 2.648 1.00 46.31 83 ILE B O 1
ATOM 730 N N . ASN A 1 85 ? -44.041 -29.775 2.063 1.00 47.43 84 ASN B N 1
ATOM 731 C CA . ASN A 1 85 ? -45.029 -29.373 1.065 1.00 49.46 84 ASN B CA 1
ATOM 732 C C . ASN A 1 85 ? -46.458 -29.361 1.601 1.00 50.21 84 ASN B C 1
ATOM 733 O O . ASN A 1 85 ? -47.403 -29.080 0.848 1.00 50.43 84 ASN B O 1
ATOM 738 N N A ASP A 1 86 ? -46.605 -29.631 2.901 0.50 50.61 85 ASP B N 1
ATOM 739 N N B ASP A 1 86 ? -46.608 -29.697 2.887 0.50 50.56 85 ASP B N 1
ATOM 740 C CA A ASP A 1 86 ? -47.912 -29.731 3.548 0.50 51.01 85 ASP B CA 1
ATOM 741 C CA B ASP A 1 86 ? -47.906 -29.743 3.575 0.50 50.87 85 ASP B CA 1
ATOM 742 C C A ASP A 1 86 ? -48.880 -30.574 2.706 0.50 51.14 85 ASP B C 1
ATOM 743 C C B ASP A 1 86 ? -48.935 -30.696 2.935 0.50 51.12 85 ASP B C 1
ATOM 744 O O A ASP A 1 86 ? -49.992 -30.139 2.402 0.50 51.37 85 ASP B O 1
ATOM 745 O O B ASP A 1 86 ? -50.146 -30.474 3.035 0.50 51.39 85 ASP B O 1
ATOM 754 N N . ARG A 1 87 ? -48.439 -31.771 2.326 1.00 51.04 86 ARG B N 1
ATOM 755 C CA . ARG A 1 87 ? -49.248 -32.672 1.495 1.00 51.31 86 ARG B CA 1
ATOM 756 C C . ARG A 1 87 ? -49.999 -33.794 2.228 1.00 50.27 86 ARG B C 1
ATOM 757 O O . ARG A 1 87 ? -50.808 -34.496 1.608 1.00 50.41 86 ARG B O 1
ATOM 765 N N . GLY A 1 88 ? -49.725 -33.990 3.519 1.00 48.41 87 GLY B N 1
ATOM 766 C CA . GLY A 1 88 ? -50.281 -35.143 4.242 1.00 46.44 87 GLY B CA 1
ATOM 767 C C . GLY A 1 88 ? -49.643 -36.472 3.851 1.00 45.47 87 GLY B C 1
ATOM 768 O O . GLY A 1 88 ? -50.010 -37.529 4.373 1.00 44.92 87 GLY B O 1
ATOM 769 N N . ASN A 1 89 ? -48.693 -36.409 2.920 1.00 44.18 88 ASN B N 1
ATOM 770 C CA . ASN A 1 89 ? -47.910 -37.548 2.467 1.00 43.53 88 ASN B CA 1
ATOM 771 C C . ASN A 1 89 ? -46.464 -37.059 2.454 1.00 42.96 88 ASN B C 1
ATOM 772 O O . ASN A 1 89 ? -46.173 -35.978 1.916 1.00 43.48 88 ASN B O 1
ATOM 777 N N . ILE A 1 90 ? -45.567 -37.834 3.056 1.00 41.25 89 ILE B N 1
ATOM 778 C CA . ILE A 1 90 ? -44.185 -37.432 3.186 1.00 39.97 89 ILE B CA 1
ATOM 779 C C . ILE A 1 90 ? -43.318 -38.352 2.365 1.00 39.38 89 ILE B C 1
ATOM 780 O O . ILE A 1 90 ? -43.398 -39.582 2.496 1.00 38.65 89 ILE B O 1
ATOM 785 N N . THR A 1 91 ? -42.487 -37.761 1.511 1.00 38.79 90 THR B N 1
ATOM 786 C CA . THR A 1 91 ? -41.681 -38.567 0.599 1.00 38.62 90 THR B CA 1
ATOM 787 C C . THR A 1 91 ? -40.458 -39.128 1.277 1.00 38.76 90 THR B C 1
ATOM 788 O O . THR A 1 91 ? -40.055 -38.666 2.359 1.00 38.22 90 THR B O 1
ATOM 792 N N . TYR A 1 92 ? -39.853 -40.107 0.613 1.00 38.35 91 TYR B N 1
ATOM 793 C CA . TYR A 1 92 ? -38.576 -40.649 1.023 1.00 39.10 91 TYR B CA 1
ATOM 794 C C . TYR A 1 92 ? -37.517 -39.567 1.251 1.00 38.76 91 TYR B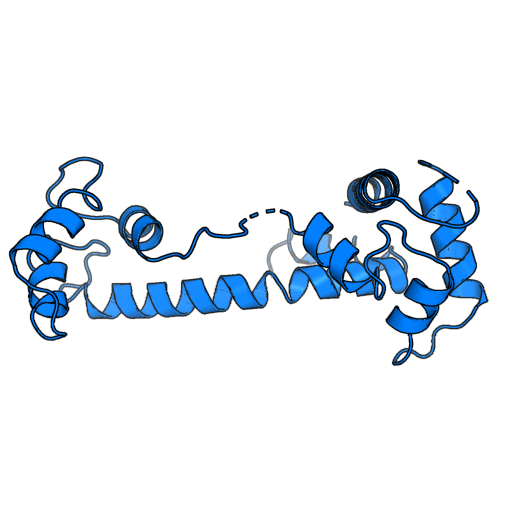 C 1
ATOM 795 O O . TYR A 1 92 ? -36.798 -39.569 2.273 1.00 38.46 91 TYR B O 1
ATOM 804 N N . THR A 1 93 ? -37.407 -38.664 0.285 1.00 37.41 92 THR B N 1
ATOM 805 C CA . THR A 1 93 ? -36.442 -37.572 0.366 1.00 37.19 92 THR B CA 1
ATOM 806 C C . THR A 1 93 ? -36.720 -36.653 1.564 1.00 35.65 92 THR B C 1
ATOM 807 O O . THR A 1 93 ? -35.803 -36.236 2.251 1.00 34.89 92 THR B O 1
ATOM 811 N N . GLU A 1 94 ? -37.984 -36.327 1.780 1.00 35.23 93 GLU B N 1
ATOM 812 C CA . GLU A 1 94 ? -38.379 -35.472 2.909 1.00 35.33 93 GLU B CA 1
ATOM 813 C C . GLU A 1 94 ? -38.142 -36.112 4.291 1.00 34.53 93 GLU B C 1
ATOM 814 O O . GLU A 1 94 ? -37.750 -35.413 5.248 1.00 34.21 93 GLU B O 1
ATOM 820 N N . PHE A 1 95 ? -38.347 -37.425 4.365 1.00 33.28 94 PHE B N 1
ATOM 821 C CA . PHE A 1 95 ? -38.158 -38.203 5.584 1.00 33.66 94 PHE B CA 1
ATOM 822 C C . PHE A 1 95 ? -36.680 -38.217 5.892 1.00 33.94 94 PHE B C 1
ATOM 823 O O . PHE A 1 95 ? -36.246 -37.988 7.014 1.00 33.51 94 PHE B O 1
ATOM 831 N N . MET A 1 96 ? -35.899 -38.470 4.858 1.00 34.01 95 MET B N 1
ATOM 832 C CA . MET A 1 96 ? -34.491 -38.625 5.021 1.00 35.04 95 MET B CA 1
ATOM 833 C C . MET A 1 96 ? -33.780 -37.298 5.357 1.00 34.30 95 MET B C 1
ATOM 834 O O . MET A 1 96 ? -32.789 -37.280 6.111 1.00 34.12 95 MET B O 1
ATOM 839 N N . ALA A 1 97 ? -34.310 -36.193 4.846 1.00 33.32 96 ALA B N 1
ATOM 840 C CA . ALA A 1 97 ? -33.831 -34.869 5.206 1.00 33.99 96 ALA B CA 1
ATOM 841 C C . ALA A 1 97 ? -33.898 -34.612 6.732 1.00 34.10 96 ALA B C 1
ATOM 842 O O . ALA A 1 97 ? -33.022 -33.982 7.287 1.00 34.27 96 ALA B O 1
ATOM 844 N N . GLY A 1 98 ? -34.942 -35.105 7.383 1.00 34.12 97 GLY B N 1
ATOM 845 C CA . GLY A 1 98 ? -35.122 -34.883 8.816 1.00 34.87 97 GLY B CA 1
ATOM 846 C C . GLY A 1 98 ? -34.411 -35.897 9.689 1.00 35.15 97 GLY B C 1
ATOM 847 O O . GLY A 1 98 ? -34.230 -35.641 10.882 1.00 35.81 97 GLY B O 1
ATOM 848 N N . CYS A 1 99 ? -34.006 -37.028 9.099 1.00 34.99 98 CYS B N 1
ATOM 849 C CA . CYS A 1 99 ? -33.376 -38.134 9.829 1.00 35.70 98 CYS B CA 1
ATOM 850 C C . CYS A 1 99 ? -31.862 -38.105 9.778 1.00 36.25 98 CYS B C 1
ATOM 851 O O . CYS A 1 99 ? -31.205 -38.704 10.640 1.00 35.41 98 CYS B O 1
ATOM 854 N N . TYR A 1 100 ? -31.306 -37.427 8.774 1.00 37.14 99 TYR B N 1
ATOM 855 C CA . TYR A 1 100 ? -29.863 -37.482 8.530 1.00 38.18 99 TYR B CA 1
ATOM 856 C C . TYR A 1 100 ? -29.120 -36.443 9.346 1.00 39.01 99 TYR B C 1
ATOM 857 O O . TYR A 1 100 ? -29.556 -35.301 9.436 1.00 39.17 99 TYR B O 1
ATOM 866 N N A ARG A 1 101 ? -27.995 -36.828 9.940 0.50 39.71 100 ARG B N 1
ATOM 867 N N B ARG A 1 101 ? -27.982 -36.838 9.912 0.50 39.75 100 ARG B N 1
ATOM 868 C CA A ARG A 1 101 ? -27.189 -35.866 10.693 0.50 40.69 100 ARG B CA 1
ATOM 869 C CA B ARG A 1 101 ? -27.128 -35.923 10.671 0.50 40.81 100 ARG B CA 1
ATOM 870 C C A ARG A 1 101 ? -26.302 -35.073 9.746 0.50 41.16 100 ARG B C 1
ATOM 871 C C B ARG A 1 101 ? -26.285 -35.075 9.724 0.50 41.21 100 ARG B C 1
ATOM 872 O O A ARG A 1 101 ? -25.323 -35.593 9.218 0.50 40.87 100 ARG B O 1
ATOM 873 O O B ARG A 1 101 ? -25.300 -35.562 9.177 0.50 40.95 100 ARG B O 1
ATOM 888 N N . TRP A 1 102 ? -26.658 -33.808 9.555 1.00 41.85 101 TRP B N 1
ATOM 889 C CA . TRP A 1 102 ? -26.000 -32.935 8.588 1.00 43.54 101 TRP B CA 1
ATOM 890 C C . TRP A 1 102 ? -24.678 -32.344 9.087 1.00 45.89 101 TRP B C 1
ATOM 891 O O . TRP A 1 102 ? -23.870 -31.876 8.289 1.00 45.72 101 TRP B O 1
ATOM 902 N N . LYS A 1 103 ? -24.450 -32.403 10.398 1.00 47.94 102 LYS 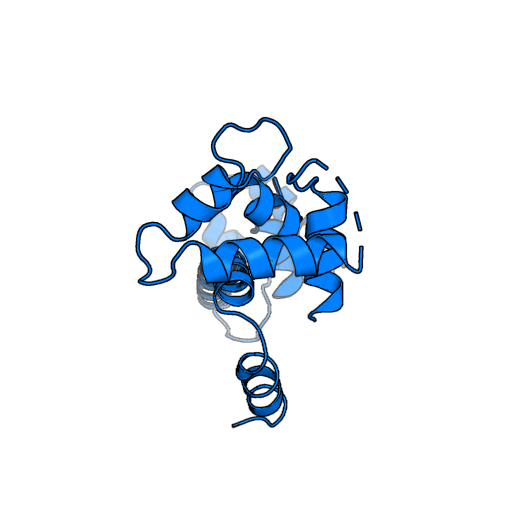B N 1
ATOM 903 C CA . LYS A 1 103 ? -23.224 -31.873 11.012 1.00 50.70 102 LYS B CA 1
ATOM 904 C C . LYS A 1 103 ? -21.939 -32.398 10.321 1.00 51.58 102 LYS B C 1
ATOM 905 O O . LYS A 1 103 ? -21.809 -33.592 10.064 1.00 51.67 102 LYS B O 1
ATOM 911 N N . ASN A 1 104 ? -21.022 -31.477 10.005 1.00 53.32 103 ASN B N 1
ATOM 912 C CA . ASN A 1 104 ? -19.743 -31.777 9.317 1.00 54.68 103 ASN B CA 1
ATOM 913 C C . ASN A 1 104 ? -19.856 -32.215 7.832 1.00 55.32 103 ASN B C 1
ATOM 914 O O . ASN A 1 104 ? -18.919 -32.816 7.286 1.00 55.84 103 ASN B O 1
ATOM 916 N N . ILE A 1 105 ? -20.986 -31.905 7.190 1.00 55.59 104 ILE B N 1
ATOM 917 C CA . ILE A 1 105 ? -21.250 -32.314 5.800 1.00 55.73 104 ILE B CA 1
ATOM 918 C C . ILE A 1 105 ? -20.365 -31.542 4.817 1.00 55.75 104 ILE B C 1
ATOM 919 O O . ILE A 1 105 ? -20.114 -30.353 5.013 1.00 55.86 104 ILE B O 1
ATOM 924 N N . THR A 1 108 ? -16.308 -31.318 3.312 1.00 59.10 107 THR B N 1
ATOM 925 C CA . THR A 1 108 ? -16.092 -31.831 1.956 1.00 58.95 107 THR B CA 1
ATOM 926 C C . THR A 1 108 ? -15.274 -33.134 1.971 1.00 58.40 107 THR B C 1
ATOM 927 O O . THR A 1 108 ? -14.429 -33.331 2.854 1.00 58.65 107 THR B O 1
ATOM 931 N N . PHE A 1 109 ? -15.526 -34.014 0.997 1.00 57.22 108 PHE B N 1
ATOM 932 C CA . PHE A 1 109 ? -14.789 -35.284 0.868 1.00 55.67 108 PHE B CA 1
ATOM 933 C C . PHE A 1 109 ? -13.284 -35.109 0.791 1.00 54.35 108 PHE B C 1
ATOM 934 O O . PHE A 1 109 ? -12.532 -35.881 1.388 1.00 53.93 108 PHE B O 1
ATOM 942 N N . LEU A 1 110 ? -12.855 -34.101 0.042 1.00 52.72 109 LEU B N 1
ATOM 943 C CA . LEU A 1 110 ? -11.443 -33.849 -0.159 1.00 51.54 109 LEU B CA 1
ATOM 944 C C . LEU A 1 110 ? -10.800 -33.273 1.095 1.00 51.54 109 LEU B C 1
ATOM 945 O O . LEU A 1 110 ? -9.653 -33.597 1.411 1.00 51.39 109 LEU B O 1
ATOM 950 N N . LYS A 1 111 ? -11.547 -32.438 1.818 1.00 51.25 110 LYS B N 1
ATOM 951 C CA . LYS A 1 111 ? -11.031 -31.825 3.035 1.00 51.01 110 LYS B CA 1
ATOM 952 C C . LYS A 1 111 ? -10.789 -32.887 4.089 1.00 49.88 110 LYS B C 1
ATOM 953 O O . LYS A 1 111 ? -9.745 -32.890 4.725 1.00 49.95 110 LYS B O 1
ATOM 959 N N . ALA A 1 112 ? -11.756 -33.790 4.246 1.00 49.25 111 ALA B N 1
ATOM 960 C CA . ALA A 1 112 ? -11.669 -34.883 5.213 1.00 48.76 111 ALA B CA 1
ATOM 961 C C . ALA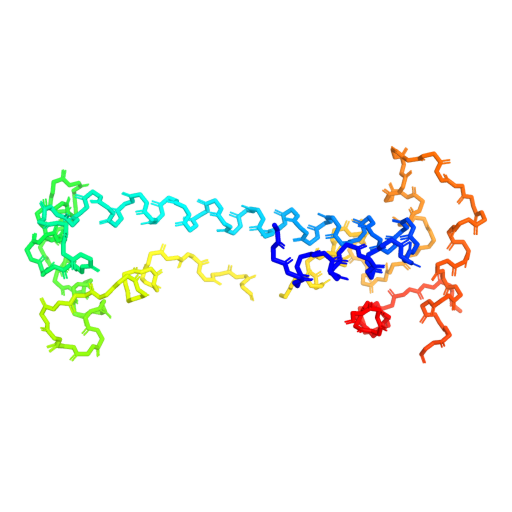 A 1 112 ? -10.529 -35.851 4.904 1.00 48.64 111 ALA B C 1
ATOM 962 O O . ALA A 1 112 ? -9.863 -36.338 5.825 1.00 48.92 111 ALA B O 1
ATOM 964 N N . ALA A 1 113 ? -10.307 -36.129 3.616 1.00 47.60 112 ALA B N 1
ATOM 965 C CA . ALA A 1 113 ? -9.191 -36.971 3.199 1.00 47.20 112 ALA B CA 1
ATOM 966 C C . ALA A 1 113 ? -7.854 -36.304 3.525 1.00 46.86 112 ALA B C 1
ATOM 967 O O . ALA A 1 113 ? -6.959 -36.933 4.089 1.00 46.60 112 ALA B O 1
ATOM 969 N N . PHE A 1 114 ? -7.734 -35.029 3.158 1.00 46.54 113 PHE B N 1
ATOM 970 C CA . PHE A 1 114 ? -6.561 -34.226 3.468 1.00 46.93 113 PHE B CA 1
ATOM 971 C C . PHE A 1 114 ? -6.251 -34.244 4.971 1.00 46.95 113 PHE B C 1
ATOM 972 O O . PHE A 1 114 ? -5.105 -34.431 5.365 1.00 46.63 113 PHE B O 1
ATOM 980 N N . ASN A 1 115 ? -7.279 -34.047 5.796 1.00 47.74 114 ASN B N 1
ATOM 981 C CA . ASN A 1 115 ? -7.106 -34.018 7.253 1.00 48.38 114 ASN B CA 1
ATOM 982 C C . ASN A 1 115 ? -6.613 -35.335 7.800 1.00 48.35 114 ASN B C 1
ATOM 983 O O . ASN A 1 115 ? -5.770 -35.349 8.688 1.00 49.08 114 ASN B O 1
ATOM 988 N N . LYS A 1 116 ? -7.118 -36.444 7.261 1.00 48.20 115 LYS B N 1
ATOM 989 C CA . LYS A 1 116 ? -6.619 -37.763 7.655 1.00 47.91 115 LYS B CA 1
ATOM 990 C C . LYS A 1 116 ? -5.148 -37.954 7.311 1.00 47.13 115 LYS B C 1
ATOM 991 O O . LYS A 1 116 ? -4.415 -38.578 8.070 1.00 46.79 115 LYS B O 1
ATOM 997 N N . ILE A 1 117 ? -4.717 -37.396 6.184 1.00 46.42 116 ILE B N 1
ATOM 998 C CA . ILE A 1 117 ? -3.336 -37.554 5.731 1.00 46.28 116 ILE B CA 1
ATOM 999 C C . ILE A 1 117 ? -2.354 -36.667 6.517 1.00 47.26 116 ILE B C 1
ATOM 1000 O O . ILE A 1 117 ? -1.237 -37.075 6.808 1.00 46.72 116 ILE B O 1
ATOM 1005 N N . ASP A 1 118 ? -2.787 -35.452 6.836 1.00 48.42 117 ASP B N 1
ATOM 1006 C CA . ASP A 1 118 ? -2.011 -34.515 7.635 1.00 50.13 117 ASP B CA 1
ATOM 1007 C C . ASP A 1 118 ? -2.053 -34.985 9.103 1.00 51.43 117 ASP B C 1
ATOM 1008 O O . ASP A 1 118 ? -2.855 -34.489 9.899 1.00 51.22 117 ASP B O 1
ATOM 1013 N N . LYS A 1 119 ? -1.207 -35.958 9.440 1.00 52.87 118 LYS B N 1
ATOM 1014 C CA . LYS A 1 119 ? -1.268 -36.625 10.753 1.00 54.82 118 LYS B CA 1
ATOM 1015 C C . LYS A 1 119 ? -1.199 -35.618 11.902 1.00 56.00 118 LYS B C 1
ATOM 1016 O O . LYS A 1 119 ? -1.955 -35.719 12.870 1.00 56.15 118 LYS B O 1
ATOM 1022 N N . ASP A 1 120 ? -0.304 -34.639 11.763 1.00 57.61 119 ASP B N 1
ATOM 1023 C CA . ASP A 1 120 ? -0.009 -33.681 12.832 1.00 59.10 119 ASP B CA 1
ATOM 1024 C C . ASP A 1 120 ? -0.813 -32.379 12.757 1.00 59.87 119 ASP B C 1
ATOM 1025 O O . ASP A 1 120 ? -0.515 -31.415 13.476 1.00 59.88 119 ASP B O 1
ATOM 1030 N N . GLU A 1 121 ? -1.828 -32.364 11.890 1.00 60.48 120 GLU B N 1
ATOM 1031 C CA . GLU A 1 121 ? -2.808 -31.273 11.808 1.00 61.11 120 GLU B CA 1
ATOM 1032 C C . GLU A 1 121 ? -2.178 -29.890 11.689 1.00 61.22 120 GLU B C 1
ATOM 1033 O O . GLU A 1 121 ? -2.698 -28.908 12.232 1.00 61.70 120 GLU B O 1
ATOM 1039 N N . ASP A 1 122 ? -1.060 -29.818 10.975 1.00 60.96 121 ASP B N 1
ATOM 1040 C CA . ASP A 1 122 ? -0.353 -28.557 10.761 1.00 61.01 121 ASP B CA 1
ATOM 1041 C C . ASP A 1 122 ? -0.810 -27.821 9.490 1.00 60.53 121 ASP B C 1
ATOM 1042 O O . ASP A 1 122 ? -0.316 -26.736 9.193 1.00 60.43 121 ASP B O 1
ATOM 1047 N N . GLY A 1 123 ? -1.739 -28.422 8.743 1.00 60.04 122 GLY B N 1
ATOM 1048 C CA . GLY A 1 123 ? -2.259 -27.836 7.493 1.00 59.17 122 GLY B CA 1
ATOM 1049 C C . GLY A 1 123 ? -1.452 -28.083 6.222 1.00 58.52 122 GLY B C 1
ATOM 1050 O O . GLY A 1 123 ? -1.763 -27.529 5.164 1.00 58.41 122 GLY B O 1
ATOM 1051 N N . TYR A 1 124 ? -0.414 -28.910 6.314 1.00 58.09 123 TYR B N 1
ATOM 1052 C CA . TYR A 1 124 ? 0.401 -29.248 5.149 1.00 57.51 123 TYR B CA 1
ATOM 1053 C C . TYR A 1 124 ? 0.634 -30.750 5.046 1.00 56.40 123 TYR B C 1
ATOM 1054 O O . TYR A 1 124 ? 0.887 -31.414 6.059 1.00 56.11 123 TYR B O 1
ATOM 1063 N N . ILE A 1 125 ? 0.551 -31.287 3.825 1.00 54.74 124 ILE B N 1
ATOM 1064 C CA . ILE A 1 125 ? 0.931 -32.681 3.589 1.00 53.14 124 ILE B CA 1
ATOM 1065 C C . ILE A 1 125 ? 2.417 -32.766 3.246 1.00 52.39 124 ILE B C 1
ATOM 1066 O O . ILE A 1 125 ? 2.834 -32.367 2.163 1.00 52.16 124 ILE B O 1
ATOM 1071 N N . SER A 1 126 ? 3.204 -33.288 4.186 1.00 51.57 125 SER B N 1
ATOM 1072 C CA . SER A 1 126 ? 4.645 -33.448 4.001 1.00 50.73 125 SER B CA 1
ATOM 1073 C C . SER A 1 126 ? 4.970 -34.779 3.352 1.00 50.20 125 SER B C 1
ATOM 1074 O O . SER A 1 126 ? 4.102 -35.644 3.177 1.00 50.10 125 SER B O 1
ATOM 1077 N N . LYS A 1 127 ? 6.234 -34.932 2.990 1.00 49.27 126 LYS B N 1
ATOM 1078 C CA . LYS A 1 127 ? 6.752 -36.185 2.492 1.00 48.61 126 LYS B CA 1
ATOM 1079 C C . LYS A 1 127 ? 6.506 -37.314 3.512 1.00 47.57 126 LYS B C 1
ATOM 1080 O O . LYS A 1 127 ? 6.081 -38.422 3.142 1.00 47.17 126 LYS B O 1
ATOM 1086 N N . SER A 1 128 ? 6.737 -37.021 4.791 1.00 45.70 127 SER B N 1
ATOM 1087 C CA . SER A 1 128 ? 6.557 -38.024 5.836 1.00 44.31 127 SER B CA 1
ATOM 1088 C C . SER A 1 128 ? 5.080 -38.407 6.037 1.00 43.03 127 SER B C 1
ATOM 1089 O O . SER A 1 128 ? 4.774 -39.533 6.431 1.00 42.84 127 SER B O 1
ATOM 1092 N N . ASP A 1 129 ? 4.166 -37.483 5.763 1.00 41.77 128 ASP B N 1
ATOM 1093 C CA . ASP A 1 129 ? 2.742 -37.810 5.807 1.00 40.82 128 ASP B CA 1
ATOM 1094 C C . ASP A 1 129 ? 2.348 -38.855 4.744 1.00 39.61 128 ASP B C 1
ATOM 1095 O O . ASP A 1 129 ? 1.472 -39.704 4.986 1.00 39.11 128 ASP B O 1
ATOM 1100 N N . ILE A 1 130 ? 3.014 -38.793 3.591 1.00 38.09 129 ILE B N 1
ATOM 1101 C CA . ILE A 1 130 ? 2.785 -39.753 2.505 1.00 37.43 129 ILE B CA 1
ATOM 1102 C C . ILE A 1 130 ? 3.493 -41.068 2.793 1.00 36.64 129 ILE B C 1
ATOM 1103 O O . ILE A 1 130 ? 2.946 -42.144 2.537 1.00 36.88 129 ILE B O 1
ATOM 1108 N N . VAL A 1 131 ? 4.708 -40.992 3.342 1.00 36.25 130 VAL B N 1
ATOM 1109 C CA . VAL A 1 131 ? 5.403 -42.198 3.804 1.00 35.15 130 VAL B CA 1
ATOM 1110 C C . VAL A 1 131 ? 4.491 -42.957 4.777 1.00 35.31 130 VAL B C 1
ATOM 1111 O O . VAL A 1 131 ? 4.352 -44.187 4.710 1.00 35.08 130 VAL B O 1
ATOM 1115 N N . SER A 1 132 ? 3.826 -42.215 5.651 1.00 34.99 131 SER B N 1
ATOM 1116 C CA . SER A 1 132 ? 2.969 -42.850 6.633 1.00 35.78 131 SER B CA 1
ATOM 1117 C C . SER A 1 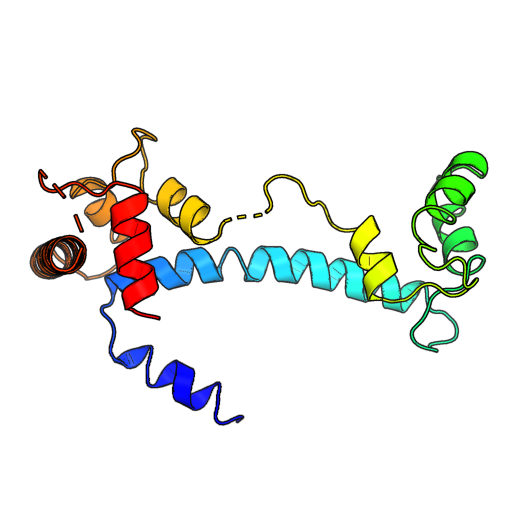132 ? 1.725 -43.442 5.975 1.00 35.35 131 SER B C 1
ATOM 1118 O O . SER A 1 132 ? 1.326 -44.580 6.263 1.00 34.38 131 SER B O 1
ATOM 1121 N N . LEU A 1 133 ? 1.129 -42.664 5.077 1.00 34.97 132 LEU B N 1
ATOM 1122 C CA . LEU A 1 133 ? -0.038 -43.113 4.326 1.00 35.77 132 LEU B CA 1
ATOM 1123 C C . LEU A 1 133 ? 0.223 -44.464 3.640 1.00 35.30 132 LEU B C 1
ATOM 1124 O O . LEU A 1 133 ? -0.659 -45.311 3.585 1.00 35.10 132 LEU B O 1
ATOM 1129 N N . VAL A 1 134 ? 1.440 -44.678 3.156 1.00 35.55 133 VAL B N 1
ATOM 1130 C CA . VAL A 1 134 ? 1.728 -45.905 2.427 1.00 36.43 133 VAL B CA 1
ATOM 1131 C C . VAL A 1 134 ? 2.437 -46.960 3.259 1.00 36.96 133 VAL B C 1
ATOM 1132 O O . VAL A 1 134 ? 3.034 -47.910 2.711 1.00 36.82 133 VAL B O 1
ATOM 1136 N N . HIS A 1 135 ? 2.349 -46.813 4.580 1.00 37.45 134 HIS B N 1
ATOM 1137 C CA . HIS A 1 135 ? 3.086 -47.687 5.514 1.00 38.38 134 HIS B CA 1
ATOM 1138 C C . HIS A 1 135 ? 2.687 -49.166 5.367 1.00 38.77 134 HIS B C 1
ATOM 1139 O O . HIS A 1 135 ? 3.481 -50.060 5.657 1.00 38.12 134 HIS B O 1
ATOM 1146 N N . ASP A 1 136 ? 1.461 -49.428 4.913 1.00 39.52 135 ASP B N 1
ATOM 1147 C CA . ASP A 1 136 ? 1.022 -50.810 4.709 1.00 41.18 135 ASP B CA 1
ATOM 1148 C C . ASP A 1 136 ? 0.991 -51.229 3.227 1.00 42.38 135 ASP B C 1
ATOM 1149 O O . ASP A 1 136 ? 0.266 -52.144 2.853 1.00 41.98 135 ASP B O 1
ATOM 1154 N N . LYS A 1 137 ? 1.772 -50.545 2.401 1.00 44.23 136 LYS B N 1
ATOM 1155 C CA . LYS A 1 137 ? 1.796 -50.786 0.959 1.00 46.09 136 LYS B CA 1
ATOM 1156 C C . LYS A 1 137 ? 3.233 -50.966 0.553 1.00 47.48 136 LYS B C 1
ATOM 1157 O O . LYS A 1 137 ? 4.136 -50.336 1.127 1.00 47.29 136 LYS B O 1
ATOM 1163 N N . VAL A 1 138 ? 3.449 -51.816 -0.445 1.00 49.53 137 VAL B N 1
ATOM 1164 C CA . VAL A 1 138 ? 4.802 -52.162 -0.896 1.00 51.59 137 VAL B CA 1
ATOM 1165 C C . VAL A 1 138 ? 5.545 -50.998 -1.587 1.00 52.83 137 VAL B C 1
ATOM 1166 O O . VAL A 1 138 ? 6.760 -51.081 -1.813 1.00 54.13 137 VAL B O 1
ATOM 1170 N N . LEU A 1 139 ? 4.832 -49.910 -1.874 1.00 53.72 138 LEU B N 1
ATOM 1171 C CA . LEU A 1 139 ? 5.405 -48.682 -2.460 1.00 54.63 138 LEU B CA 1
ATOM 1172 C C . LEU A 1 139 ? 6.623 -48.132 -1.711 1.00 55.53 138 LEU B C 1
ATOM 1173 O O . LEU A 1 139 ? 6.752 -48.320 -0.498 1.00 55.38 138 LEU B O 1
ATOM 1178 N N . ASP A 1 140 ? 7.483 -47.417 -2.440 1.00 56.35 139 ASP B N 1
ATOM 1179 C CA . ASP A 1 140 ? 8.764 -46.930 -1.919 1.00 57.19 139 ASP B CA 1
ATOM 1180 C C . ASP A 1 140 ? 8.954 -45.430 -2.171 1.00 57.25 139 ASP B C 1
ATOM 1181 O O . ASP A 1 140 ? 8.001 -44.726 -2.517 1.00 57.05 139 ASP B O 1
ATOM 1186 N N . ASN A 1 141 ? 10.189 -44.951 -2.021 1.00 57.31 140 ASN B N 1
ATOM 1187 C CA . ASN A 1 141 ? 10.483 -43.518 -2.148 1.00 57.53 140 ASN B CA 1
ATOM 1188 C C . ASN A 1 141 ? 10.381 -42.931 -3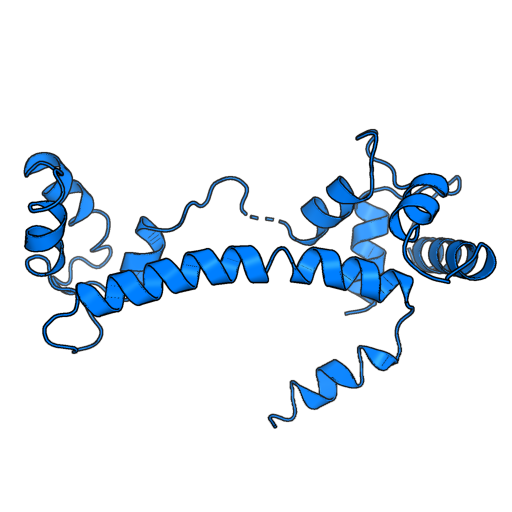.568 1.00 57.15 140 ASN B C 1
ATOM 1189 O O . ASN A 1 141 ? 10.087 -41.735 -3.726 1.00 56.95 140 ASN B O 1
ATOM 1194 N N . ASN A 1 142 ? 10.634 -43.766 -4.581 1.00 56.49 141 ASN B N 1
ATOM 1195 C CA . ASN A 1 142 ? 10.473 -43.378 -5.989 1.00 56.32 141 ASN B CA 1
ATOM 1196 C C . ASN A 1 142 ? 9.029 -42.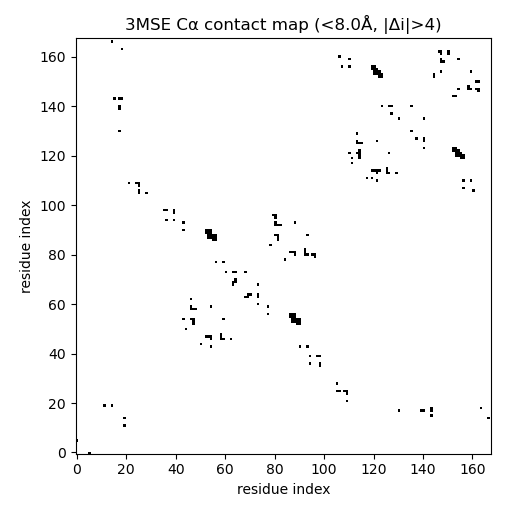967 -6.297 1.00 55.45 141 ASN B C 1
ATOM 1197 O O . ASN A 1 142 ? 8.772 -41.898 -6.857 1.00 55.07 141 ASN B O 1
ATOM 1202 N N . ASP A 1 143 ? 8.094 -43.818 -5.891 1.00 54.80 142 ASP B N 1
ATOM 1203 C CA . ASP A 1 143 ? 6.672 -43.564 -6.062 1.00 54.20 142 ASP B CA 1
ATOM 1204 C C . ASP A 1 143 ? 6.250 -42.246 -5.401 1.00 53.33 142 ASP B C 1
ATOM 1205 O O . ASP A 1 143 ? 5.516 -41.450 -5.994 1.00 52.50 142 ASP B O 1
ATOM 1210 N N . ILE A 1 144 ? 6.734 -42.012 -4.181 1.00 52.40 143 ILE B N 1
ATOM 1211 C CA . ILE A 1 144 ? 6.345 -40.830 -3.414 1.00 51.59 143 ILE B CA 1
ATOM 1212 C C . ILE A 1 144 ? 6.793 -39.547 -4.107 1.00 51.96 143 ILE B C 1
ATOM 1213 O O . ILE A 1 144 ? 6.017 -38.597 -4.217 1.00 51.48 143 ILE B O 1
ATOM 1218 N N . ASP A 1 145 ? 8.045 -39.528 -4.564 1.00 52.95 144 ASP B N 1
ATOM 1219 C CA . ASP A 1 145 ? 8.611 -38.358 -5.255 1.00 53.71 144 ASP B CA 1
ATOM 1220 C C . ASP A 1 145 ? 7.823 -37.996 -6.504 1.00 53.71 144 ASP B C 1
ATOM 1221 O O . ASP A 1 145 ? 7.537 -36.826 -6.719 1.00 54.27 144 ASP B O 1
ATOM 1226 N N . ASN A 1 146 ? 7.481 -39.004 -7.309 1.00 53.83 145 ASN B N 1
ATOM 1227 C CA . ASN A 1 146 ? 6.579 -38.842 -8.458 1.00 54.01 145 ASN B CA 1
ATOM 1228 C C . ASN A 1 146 ? 5.287 -38.124 -8.086 1.00 53.49 145 ASN B C 1
ATOM 1229 O O . ASN A 1 146 ? 4.861 -37.196 -8.782 1.00 53.51 145 ASN B O 1
ATOM 1234 N N . PHE A 1 147 ? 4.674 -38.546 -6.981 1.00 52.70 146 PHE B N 1
ATOM 1235 C CA . PHE A 1 147 ? 3.417 -37.955 -6.542 1.00 51.98 146 PHE B CA 1
ATOM 1236 C C . PHE A 1 147 ? 3.558 -36.460 -6.227 1.00 52.35 146 PHE B C 1
ATOM 1237 O O . PHE A 1 147 ? 2.683 -35.663 -6.590 1.00 52.13 146 PHE B O 1
ATOM 1245 N N . PHE A 1 148 ? 4.655 -36.083 -5.569 1.00 52.59 147 PHE B N 1
ATOM 1246 C CA . PHE A 1 148 ? 4.890 -34.675 -5.215 1.00 53.15 147 PHE B CA 1
ATOM 1247 C C . PHE A 1 148 ? 5.149 -33.799 -6.445 1.00 53.95 147 PHE B C 1
ATOM 1248 O O . PHE A 1 148 ? 4.704 -32.645 -6.506 1.00 53.81 147 PHE B O 1
ATOM 1256 N N . LEU A 1 149 ? 5.848 -34.366 -7.425 1.00 54.81 148 LEU B N 1
ATOM 1257 C CA . LEU A 1 149 ? 6.085 -33.693 -8.692 1.00 55.76 148 LEU B CA 1
ATOM 1258 C C . LEU A 1 149 ? 4.768 -33.473 -9.446 1.00 56.12 148 LEU B C 1
ATOM 1259 O O . LEU A 1 149 ? 4.512 -32.368 -9.955 1.00 56.23 148 LEU B O 1
ATOM 1264 N N . SER A 1 150 ? 3.924 -34.507 -9.478 1.00 56.33 149 SER B N 1
ATOM 1265 C CA . SER A 1 150 ? 2.603 -34.407 -10.101 1.00 56.82 149 SER B CA 1
ATOM 1266 C C . SER A 1 150 ? 1.749 -33.301 -9.476 1.00 57.63 149 SER B C 1
ATOM 1267 O O . SER A 1 150 ? 1.204 -32.456 -10.190 1.00 57.54 149 SER B O 1
ATOM 1270 N N . VAL A 1 151 ? 1.646 -33.300 -8.148 1.00 58.64 150 VAL B N 1
ATOM 1271 C CA . VAL A 1 151 ? 0.908 -32.263 -7.426 1.00 59.96 150 VAL B CA 1
ATOM 1272 C C . VAL A 1 151 ? 1.400 -30.843 -7.771 1.00 61.35 150 VAL B C 1
ATOM 1273 O O . VAL A 1 151 ? 0.592 -29.936 -8.003 1.00 61.41 150 VAL B O 1
ATOM 1277 N N . HIS A 1 152 ? 2.718 -30.664 -7.815 1.00 63.18 151 HIS B N 1
ATOM 1278 C CA . HIS A 1 152 ? 3.319 -29.349 -8.040 1.00 65.16 151 HIS B CA 1
ATOM 1279 C C . HIS A 1 152 ? 3.498 -28.987 -9.519 1.00 66.25 151 HIS B C 1
ATOM 1280 O O . HIS A 1 152 ? 3.906 -27.868 -9.835 1.00 66.51 151 HIS B O 1
ATOM 1287 N N . SER A 1 153 ? 3.200 -29.929 -10.413 1.00 67.50 152 SER B N 1
ATOM 1288 C CA . SER A 1 153 ? 3.202 -29.659 -11.854 1.00 68.68 152 SER B CA 1
ATOM 1289 C C . SER A 1 153 ? 1.842 -29.131 -12.339 1.00 69.55 152 SER B C 1
ATOM 1290 O O . SER A 1 153 ? 1.519 -29.229 -13.527 1.00 70.03 152 SER B O 1
ATOM 1292 N N . ILE A 1 154 ? 1.053 -28.575 -11.418 1.00 70.28 153 ILE B N 1
ATOM 1293 C CA . ILE A 1 154 ? -0.290 -28.068 -11.727 1.00 70.94 153 ILE B CA 1
ATOM 1294 C C . ILE A 1 154 ? -0.555 -26.744 -11.003 1.00 71.25 153 ILE B C 1
ATOM 1295 O O . ILE A 1 154 ? -0.317 -25.662 -11.551 1.00 71.63 153 ILE B O 1
ATOM 1300 N N . ILE A 1 164 ? 9.626 -25.691 -1.305 1.00 73.29 163 ILE B N 1
ATOM 1301 C CA . ILE A 1 164 ? 8.769 -26.446 -0.398 1.00 73.25 163 ILE B CA 1
ATOM 1302 C C . ILE A 1 164 ? 8.288 -27.737 -1.060 1.00 73.08 163 ILE B C 1
ATOM 1303 O O . ILE A 1 164 ? 7.662 -27.704 -2.128 1.00 73.40 163 ILE B O 1
ATOM 1305 N N . ASN A 1 165 ? 8.611 -28.870 -0.438 1.00 72.59 164 ASN B N 1
ATOM 1306 C CA . ASN A 1 165 ? 8.051 -30.154 -0.848 1.00 71.83 164 ASN B CA 1
ATOM 1307 C C . ASN A 1 165 ? 6.931 -30.548 0.114 1.00 70.99 164 ASN B C 1
ATOM 1308 O O . ASN A 1 165 ? 6.967 -31.600 0.768 1.00 71.15 164 ASN B O 1
ATOM 1313 N N . LYS A 1 166 ? 5.951 -29.651 0.198 1.00 69.57 165 LYS B N 1
ATOM 1314 C CA . LYS A 1 166 ? 4.797 -29.771 1.065 1.00 68.08 165 LYS B CA 1
ATOM 1315 C C . LYS A 1 166 ? 3.575 -29.452 0.218 1.00 66.80 165 LYS B C 1
ATOM 1316 O O . LYS A 1 166 ? 3.698 -28.865 -0.858 1.00 66.88 165 LYS B O 1
ATOM 1322 N N . ILE A 1 167 ? 2.396 -29.820 0.701 1.00 65.04 166 ILE B N 1
ATOM 1323 C CA . ILE A 1 167 ? 1.169 -29.634 -0.063 1.00 63.33 166 ILE B CA 1
ATOM 1324 C C . ILE A 1 167 ? 0.083 -29.011 0.813 1.00 62.32 166 ILE B C 1
ATOM 1325 O O . ILE A 1 167 ? -0.310 -29.583 1.834 1.00 62.29 166 ILE B O 1
ATOM 1330 N N . SER A 1 168 ? -0.390 -27.834 0.411 1.00 60.88 167 SER B N 1
ATOM 1331 C CA . SER A 1 168 ? -1.517 -27.173 1.068 1.00 59.79 167 SER B CA 1
ATOM 1332 C C . SER A 1 168 ? -2.810 -27.855 0.639 1.00 59.12 167 SER B C 1
ATOM 1333 O O . SER A 1 168 ? -2.810 -28.632 -0.314 1.00 58.78 167 SER B O 1
ATOM 1336 N N . PHE A 1 169 ? -3.916 -27.547 1.316 1.00 58.18 168 PHE B N 1
ATOM 1337 C CA . PHE A 1 169 ? -5.190 -28.116 0.926 1.00 57.60 168 PHE B CA 1
ATOM 1338 C C . PHE A 1 169 ? -5.565 -27.717 -0.490 1.00 57.58 168 PHE B C 1
ATOM 1339 O O . PHE A 1 169 ? -6.142 -28.517 -1.226 1.00 57.49 168 PHE B O 1
ATOM 1347 N N . GLN A 1 170 ? -5.237 -26.480 -0.859 1.00 57.44 169 GLN B N 1
ATOM 1348 C CA . GLN A 1 170 ? -5.585 -25.945 -2.172 1.00 57.25 169 GLN B CA 1
ATOM 1349 C C . GLN A 1 170 ? -4.843 -26.682 -3.288 1.00 56.46 169 GLN B C 1
ATOM 1350 O O . GLN A 1 170 ? -5.447 -27.046 -4.293 1.00 56.19 169 GLN B O 1
ATOM 1356 N N . GLU A 1 171 ? -3.546 -26.904 -3.094 1.00 56.04 170 GLU B N 1
ATOM 1357 C CA . GLU A 1 171 ? -2.725 -27.661 -4.049 1.00 55.73 170 GLU B CA 1
ATOM 1358 C C . GLU A 1 171 ? -3.138 -29.135 -4.104 1.00 54.94 170 GLU B C 1
ATOM 1359 O O . GLU A 1 171 ? -3.093 -29.762 -5.165 1.00 54.35 170 GLU B O 1
ATOM 1365 N N . PHE A 1 172 ? -3.536 -29.669 -2.948 1.00 54.09 171 PHE B N 1
ATOM 1366 C CA . PHE A 1 172 ? -4.057 -31.027 -2.846 1.00 53.38 171 PHE B CA 1
ATOM 1367 C C . PHE A 1 172 ? -5.345 -31.126 -3.653 1.00 53.38 171 PHE B C 1
ATOM 1368 O O . PHE A 1 172 ? -5.483 -31.996 -4.515 1.00 53.39 171 PHE B O 1
ATOM 1376 N N . LYS A 1 173 ? -6.270 -30.209 -3.372 1.00 53.21 172 LYS B N 1
ATOM 1377 C CA . LYS A 1 173 ? -7.569 -30.150 -4.030 1.00 53.23 172 LYS B CA 1
ATOM 1378 C C . LYS A 1 173 ? -7.420 -29.975 -5.533 1.00 52.77 172 LYS B C 1
ATOM 1379 O O . LYS A 1 173 ? -8.098 -30.641 -6.311 1.00 52.77 172 LYS B O 1
ATOM 1385 N N . ASP A 1 174 ? -6.530 -29.073 -5.930 1.00 52.69 173 ASP B N 1
ATOM 1386 C CA . ASP A 1 174 ? -6.296 -28.791 -7.342 1.00 52.45 173 ASP B CA 1
ATOM 1387 C C . ASP A 1 174 ? -5.752 -30.015 -8.060 1.00 51.72 173 ASP B C 1
ATOM 1388 O O . ASP A 1 174 ? -6.179 -30.310 -9.177 1.00 51.70 173 ASP B O 1
ATOM 1393 N N . TYR A 1 175 ? -4.820 -30.737 -7.430 1.00 50.51 174 TYR B N 1
ATOM 1394 C CA . TYR A 1 175 ? -4.318 -31.960 -8.066 1.00 49.30 174 TYR B CA 1
ATOM 1395 C C . TYR A 1 175 ? -5.413 -33.015 -8.228 1.00 48.51 174 TYR B C 1
ATOM 1396 O O . TYR A 1 175 ? -5.597 -33.556 -9.318 1.00 47.78 174 TYR B O 1
ATOM 1405 N N . MET A 1 176 ? -6.137 -33.305 -7.147 1.00 47.81 175 MET B N 1
ATOM 1406 C CA . MET A 1 176 ? -7.131 -34.376 -7.192 1.00 46.74 175 MET B CA 1
ATOM 1407 C C . MET A 1 176 ? -8.199 -34.081 -8.242 1.00 46.78 175 MET B C 1
ATOM 1408 O O . MET A 1 176 ? -8.560 -34.963 -9.026 1.00 46.29 175 MET B O 1
ATOM 1413 N N . LEU A 1 177 ? -8.687 -32.840 -8.263 1.00 46.77 176 LEU B N 1
ATOM 1414 C CA . LEU A 1 177 ? -9.694 -32.412 -9.249 1.00 47.24 176 LEU B CA 1
ATOM 1415 C C . LEU A 1 177 ? -9.230 -32.596 -10.690 1.00 47.11 176 LEU B C 1
ATOM 1416 O O . LEU A 1 177 ? -10.006 -33.006 -11.533 1.00 47.58 176 LEU B O 1
ATOM 1421 N N . SER A 1 178 ? -7.961 -32.314 -10.959 1.00 47.32 177 SER B N 1
ATOM 1422 C CA . SER A 1 178 ? -7.396 -32.506 -12.294 1.00 47.84 177 SER B CA 1
ATOM 1423 C C . SER A 1 178 ? -7.313 -33.971 -12.743 1.00 47.74 177 SER B C 1
ATOM 1424 O O . SER A 1 178 ? -7.030 -34.237 -13.909 1.00 47.81 177 SER B O 1
ATOM 1427 N N . THR A 1 179 ? -7.519 -34.913 -11.818 1.00 47.44 178 THR B N 1
ATOM 1428 C CA . THR A 1 179 ? -7.393 -36.338 -12.129 1.00 46.66 178 THR B CA 1
ATOM 1429 C C . THR A 1 179 ? -8.755 -36.961 -12.315 1.00 47.27 178 THR B C 1
ATOM 1430 O O . THR A 1 179 ? -8.866 -38.115 -12.729 1.00 47.16 178 THR B O 1
ATOM 1434 N N . PHE A 1 180 ? -9.796 -36.199 -11.993 1.00 47.95 179 PHE B N 1
ATOM 1435 C CA . PHE A 1 180 ? -11.164 -36.662 -12.192 1.00 48.78 179 PHE B CA 1
ATOM 1436 C C . PHE A 1 180 ? -11.593 -36.450 -13.651 1.00 49.50 179 PHE B C 1
ATOM 1437 O O . PHE A 1 180 ? -12.758 -36.636 -13.993 1.00 49.94 179 PHE B O 1
#

Secondary structure (DSSP, 8-state):
--HHHHHHHHHHTTS-HHHHHHHHHHHHHHHHHHHHHHHHHHHHHHH-TT-SSSEEHHHHHHHHHHTT--HHHHHHHHHHH-TT--SEE-HHHHHHHHS--TT--HHHHHHHHH-TT-SS-B-HHHHHHHTTTSS--HHHHHHHHHHHHT----B-HHHHHHHHHTT-